Protein AF-A0A4S8LHB3-F1 (afdb_monomer_lite)

Foldseek 3Di:
DDDDDQPQDDDDDDDDDDDDDDDDDDPDPDQDPPDLQHWDFDDDPNDTDTHHPVPPPPPPPPDDDDDDCPDDPQADPPSPRPQDLLNVLVSVQVVCCVVPVVDDDDSVVSSVVSVVVVVVVVVCVVDVVQQADQWDWAPDDPPDFIWIWGQGHHQSQFIAIWTFDQDPNDTDTDDDPDGPDGHPHHQRYWDWPPDDDDDTDTDGDDDDPPPPDD

pLDDT: mean 71.44, std 19.41, range [32.72, 96.62]

Structure (mmCIF, N/CA/C/O backbone):
data_AF-A0A4S8LHB3-F1
#
_entry.id   AF-A0A4S8LHB3-F1
#
loop_
_atom_site.group_PDB
_atom_site.id
_atom_site.type_symbol
_atom_site.label_atom_id
_atom_site.label_alt_id
_atom_site.label_comp_id
_atom_site.label_asym_id
_atom_site.label_entity_id
_atom_site.label_seq_id
_atom_site.pdbx_PDB_ins_code
_atom_site.Cartn_x
_atom_site.Cartn_y
_atom_site.Cartn_z
_atom_site.occupancy
_atom_site.B_iso_or_equiv
_atom_site.auth_seq_id
_atom_site.auth_comp_id
_atom_site.auth_asym_id
_atom_site.auth_atom_id
_atom_site.pdbx_PDB_model_num
ATOM 1 N N . MET A 1 1 ? -6.733 -13.806 20.289 1.00 32.72 1 MET A N 1
ATOM 2 C CA . MET A 1 1 ? -7.236 -12.456 20.608 1.00 32.72 1 MET A CA 1
ATOM 3 C C . MET A 1 1 ? -8.613 -12.318 20.005 1.00 32.72 1 MET A C 1
ATOM 5 O O . MET A 1 1 ? -8.826 -12.760 18.882 1.00 32.72 1 MET A O 1
ATOM 9 N N . GLU A 1 2 ? -9.531 -11.846 20.832 1.00 34.94 2 GLU A N 1
ATOM 10 C CA . GLU A 1 2 ? -10.976 -12.007 20.723 1.00 34.94 2 GLU A CA 1
ATOM 11 C C . GLU A 1 2 ? -11.553 -11.336 19.473 1.00 34.94 2 GLU A C 1
ATOM 13 O O . GLU A 1 2 ? -11.229 -10.204 19.113 1.00 34.94 2 GLU A O 1
ATOM 18 N N . PHE A 1 3 ? -12.377 -12.110 18.773 1.00 40.81 3 PHE A N 1
ATOM 19 C CA . PHE A 1 3 ? -13.028 -11.759 17.521 1.00 40.81 3 PHE A CA 1
ATOM 20 C C . PHE A 1 3 ? -14.134 -10.734 17.814 1.00 40.81 3 PHE A C 1
ATOM 22 O O . PHE A 1 3 ? -15.221 -11.095 18.257 1.00 40.81 3 PHE A O 1
ATOM 29 N N . TRP A 1 4 ? -13.876 -9.452 17.558 1.00 49.44 4 TRP A N 1
ATOM 30 C CA . TRP A 1 4 ? -14.951 -8.463 17.462 1.00 49.44 4 TRP A CA 1
ATOM 31 C C . TRP A 1 4 ? -15.928 -8.882 16.346 1.00 49.44 4 TRP A C 1
ATOM 33 O O . TRP A 1 4 ? -15.468 -9.257 15.258 1.00 49.44 4 TRP A O 1
ATOM 43 N N . PRO A 1 5 ? -17.255 -8.835 16.559 1.00 41.09 5 PRO A N 1
ATOM 44 C CA . PRO A 1 5 ? -18.219 -9.240 15.544 1.00 41.09 5 PRO A CA 1
ATOM 45 C C . PRO A 1 5 ? -18.188 -8.260 14.365 1.00 41.09 5 PRO A C 1
ATOM 47 O O . PRO A 1 5 ? -18.776 -7.182 14.398 1.00 41.09 5 PRO A O 1
ATOM 50 N N . LYS A 1 6 ? -17.495 -8.640 13.287 1.00 41.97 6 LYS A N 1
ATOM 51 C CA . LYS A 1 6 ? -17.529 -7.911 12.016 1.00 41.97 6 LYS A CA 1
ATOM 52 C C . LYS A 1 6 ? -18.848 -8.218 11.318 1.00 41.97 6 LYS A C 1
ATOM 54 O O . LYS A 1 6 ? -19.011 -9.274 10.709 1.00 41.97 6 LYS A O 1
ATOM 59 N N . THR A 1 7 ? -19.797 -7.293 11.388 1.00 42.97 7 THR A N 1
ATOM 60 C CA . THR A 1 7 ? -21.031 -7.365 10.603 1.00 42.97 7 THR A CA 1
ATOM 61 C C . THR A 1 7 ? -20.734 -7.005 9.146 1.00 42.97 7 THR A C 1
ATOM 63 O O . THR A 1 7 ? -20.827 -5.859 8.718 1.00 42.97 7 THR A O 1
ATOM 66 N N . VAL A 1 8 ? -20.374 -8.014 8.350 1.00 41.66 8 VAL A N 1
ATOM 67 C CA . VAL A 1 8 ? -20.306 -7.895 6.888 1.00 41.66 8 VAL A CA 1
ATOM 68 C C . VAL A 1 8 ? -21.736 -7.929 6.352 1.00 41.66 8 VAL A C 1
ATOM 70 O O . VAL A 1 8 ? -22.331 -8.995 6.214 1.00 41.66 8 VAL A O 1
ATOM 73 N N . ARG A 1 9 ? -22.314 -6.764 6.054 1.00 44.19 9 ARG A N 1
ATOM 74 C CA . ARG A 1 9 ? -23.538 -6.680 5.246 1.00 44.19 9 ARG A CA 1
ATOM 75 C C . ARG A 1 9 ? -23.185 -6.171 3.855 1.00 44.19 9 ARG A C 1
ATOM 77 O O . ARG A 1 9 ? -22.522 -5.147 3.717 1.00 44.19 9 ARG A O 1
ATOM 84 N N . ARG A 1 10 ? -23.609 -6.924 2.834 1.00 38.69 10 ARG A N 1
ATOM 85 C CA . ARG A 1 10 ? -23.553 -6.506 1.429 1.00 38.69 10 ARG A CA 1
ATOM 86 C C . ARG A 1 10 ? -24.460 -5.289 1.265 1.00 38.69 10 ARG A C 1
ATOM 88 O O . ARG A 1 10 ? -25.624 -5.351 1.648 1.00 38.69 10 ARG A O 1
ATOM 95 N N . ALA A 1 11 ? -23.908 -4.199 0.747 1.00 41.03 11 ALA A N 1
ATOM 96 C CA . ALA A 1 11 ? -24.686 -3.035 0.363 1.00 41.03 11 ALA A CA 1
ATOM 97 C C . ALA A 1 11 ? -25.210 -3.242 -1.061 1.00 41.03 11 ALA A C 1
ATOM 99 O O . ALA A 1 11 ? -24.416 -3.455 -1.977 1.00 41.03 11 ALA A O 1
ATOM 100 N N . ASP A 1 12 ? -26.529 -3.171 -1.226 1.00 39.00 12 ASP A N 1
ATOM 101 C CA . ASP A 1 12 ? -27.142 -2.925 -2.526 1.00 39.00 12 ASP A CA 1
ATOM 102 C C . ASP A 1 12 ? -26.979 -1.440 -2.864 1.00 39.00 12 ASP A C 1
ATOM 104 O O . ASP A 1 12 ? -27.300 -0.547 -2.071 1.00 39.00 12 ASP A O 1
ATOM 108 N N . GLU A 1 13 ? -26.431 -1.180 -4.046 1.00 45.84 13 GLU A N 1
ATOM 109 C CA . GLU A 1 13 ? -26.187 0.157 -4.565 1.00 45.84 13 GLU A CA 1
ATOM 110 C C . GLU A 1 13 ? -27.515 0.843 -4.894 1.00 45.84 13 GLU A C 1
ATOM 112 O O . GLU A 1 13 ? -28.224 0.450 -5.819 1.00 45.84 13 GLU A O 1
ATOM 117 N N . THR A 1 14 ? -27.834 1.929 -4.188 1.00 39.31 14 THR A N 1
ATOM 118 C CA . THR A 1 14 ? -28.785 2.920 -4.698 1.00 39.31 14 THR A CA 1
ATOM 119 C C . THR A 1 14 ? -28.222 4.331 -4.589 1.00 39.31 14 THR A C 1
ATOM 121 O O . THR A 1 14 ? -27.514 4.717 -3.664 1.00 39.31 14 THR A O 1
ATOM 124 N N . SER A 1 15 ? -28.486 5.059 -5.664 1.00 52.25 15 SER A N 1
ATOM 125 C CA . SER A 1 15 ? -27.762 6.204 -6.190 1.00 52.25 15 SER A CA 1
ATOM 126 C C . SER A 1 15 ? -28.127 7.568 -5.590 1.00 52.25 15 SER A C 1
ATOM 128 O O . SER A 1 15 ? -29.234 7.772 -5.104 1.00 52.25 15 SER A O 1
ATOM 130 N N . ASN A 1 16 ? -27.250 8.531 -5.901 1.00 45.34 16 ASN A N 1
ATOM 131 C CA . ASN A 1 16 ? -27.499 9.958 -6.147 1.00 45.34 16 ASN A CA 1
ATOM 132 C C . ASN A 1 16 ? -27.629 10.915 -4.952 1.00 45.34 16 ASN A C 1
ATOM 134 O O . ASN A 1 16 ? -28.696 11.082 -4.372 1.00 45.34 16 ASN A O 1
ATOM 138 N N . ARG A 1 17 ? -26.606 11.773 -4.801 1.00 39.31 17 ARG A N 1
ATOM 139 C CA . ARG A 1 17 ? -26.821 13.228 -4.693 1.00 39.31 17 ARG A CA 1
ATOM 140 C C . ARG A 1 17 ? -25.570 14.026 -5.077 1.00 39.31 17 ARG A C 1
ATOM 142 O O . ARG A 1 17 ? -24.553 13.995 -4.398 1.00 39.31 17 ARG A O 1
ATOM 149 N N . LYS A 1 18 ? -25.689 14.778 -6.177 1.00 49.81 18 LYS A N 1
ATOM 150 C CA . LYS A 1 18 ? -24.783 15.867 -6.568 1.00 49.81 18 LYS A CA 1
ATOM 151 C C . LYS A 1 18 ? -24.879 17.001 -5.544 1.00 49.81 18 LYS A C 1
ATOM 153 O O . LYS A 1 18 ? -25.964 17.552 -5.361 1.00 49.81 18 LYS A O 1
ATOM 158 N N . LYS A 1 19 ? -23.746 17.443 -5.003 1.00 42.75 19 LYS A N 1
ATOM 159 C CA . LYS A 1 19 ? -23.552 18.840 -4.597 1.00 42.75 19 LYS A CA 1
ATOM 160 C C . LYS A 1 19 ? -22.237 19.346 -5.173 1.00 42.75 19 LYS A C 1
ATOM 162 O O . LYS A 1 19 ? -21.230 18.649 -5.175 1.00 42.75 19 LYS A O 1
ATOM 167 N N . LYS A 1 20 ? -22.331 20.528 -5.768 1.00 49.16 20 LYS A N 1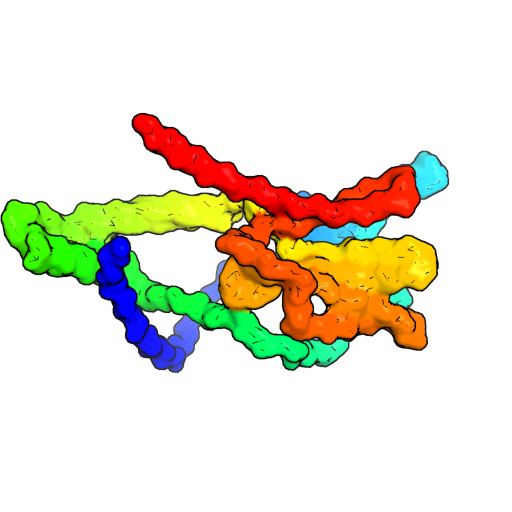
ATOM 168 C CA . LYS A 1 20 ? -21.299 21.228 -6.521 1.00 49.16 20 LYS A CA 1
ATOM 169 C C . LYS A 1 20 ? -20.902 22.424 -5.671 1.00 49.16 20 LYS A C 1
ATOM 171 O O . LYS A 1 20 ? -21.585 23.439 -5.747 1.00 49.16 20 LYS A O 1
ATOM 176 N N . ASP A 1 21 ? -19.828 22.295 -4.907 1.00 44.03 21 ASP A N 1
ATOM 177 C CA . ASP A 1 21 ? -19.207 23.441 -4.250 1.00 44.03 21 ASP A CA 1
ATOM 178 C C . ASP A 1 21 ? -18.028 23.910 -5.104 1.00 44.03 21 ASP A C 1
ATOM 180 O O . ASP A 1 21 ? -17.107 23.161 -5.423 1.00 44.03 21 ASP A O 1
ATOM 184 N N . LYS A 1 22 ? -18.132 25.156 -5.577 1.00 49.72 22 LYS A N 1
ATOM 185 C CA . LYS A 1 22 ? -17.053 25.879 -6.250 1.00 49.72 22 LYS A CA 1
ATOM 186 C C . LYS A 1 22 ? -16.289 26.648 -5.182 1.00 49.72 22 LYS A C 1
ATOM 188 O O . LYS A 1 22 ? -16.699 27.744 -4.807 1.00 49.72 22 LYS A O 1
ATOM 193 N N . GLU A 1 23 ? -15.172 26.094 -4.743 1.00 43.19 23 GLU A N 1
ATOM 194 C CA . GLU A 1 23 ? -14.204 26.810 -3.924 1.00 43.19 23 GLU A CA 1
ATOM 195 C C . GLU A 1 23 ? -13.280 27.619 -4.850 1.00 43.19 23 GLU A C 1
ATOM 197 O O . GLU A 1 23 ? -12.633 27.078 -5.748 1.00 43.19 23 GLU A O 1
ATOM 202 N N . LYS A 1 24 ? -13.294 28.950 -4.710 1.00 51.09 24 LYS A N 1
ATOM 203 C CA . LYS A 1 24 ? -12.376 29.854 -5.416 1.00 51.09 24 LYS A CA 1
ATOM 204 C C . LYS A 1 24 ? -11.077 29.928 -4.614 1.00 51.09 24 LYS A C 1
ATOM 206 O O . LYS A 1 24 ? -10.988 30.724 -3.685 1.00 51.09 24 LYS A O 1
ATOM 211 N N . SER A 1 25 ? -10.081 29.126 -4.976 1.00 46.94 25 SER A N 1
ATOM 212 C CA . SER A 1 25 ? -8.730 29.258 -4.426 1.00 46.94 25 SER A CA 1
ATOM 213 C C . SER A 1 25 ? -8.007 30.451 -5.062 1.00 46.94 25 SER A C 1
ATOM 215 O O . SER A 1 25 ? -7.991 30.615 -6.283 1.00 46.94 25 SER A O 1
ATOM 217 N N . SER A 1 26 ? -7.433 31.295 -4.210 1.00 44.12 26 SER A N 1
ATOM 218 C CA . SER A 1 26 ? -6.599 32.458 -4.525 1.00 44.12 26 SER A CA 1
ATOM 219 C C . SER A 1 26 ? -5.486 32.151 -5.536 1.00 44.12 26 SER A C 1
ATOM 221 O O . SER A 1 26 ? -4.842 31.109 -5.458 1.00 44.12 26 SER A O 1
ATOM 223 N N . GLY A 1 27 ? -5.245 33.086 -6.462 1.00 46.25 27 GLY A N 1
ATOM 224 C CA . GLY A 1 27 ? -4.369 32.953 -7.632 1.00 46.25 27 GLY A CA 1
ATOM 225 C C . GLY A 1 27 ? -2.861 32.992 -7.368 1.00 46.25 27 GLY A C 1
ATOM 226 O O . GLY A 1 27 ? -2.161 33.766 -8.011 1.00 46.25 27 GLY A O 1
ATOM 227 N N . TYR A 1 28 ? -2.361 32.144 -6.471 1.00 44.56 28 TYR A N 1
ATOM 228 C CA . TYR A 1 28 ? -0.946 31.777 -6.437 1.00 44.56 28 TYR A CA 1
ATOM 229 C C . TYR A 1 28 ? -0.823 30.264 -6.642 1.00 44.56 28 TYR A C 1
ATOM 231 O O . TYR A 1 28 ? -1.506 29.513 -5.942 1.00 44.56 28 TYR A O 1
ATOM 239 N N . PRO A 1 29 ? -0.001 29.793 -7.597 1.00 47.28 29 PRO A N 1
ATOM 240 C CA . PRO A 1 29 ? 0.199 28.367 -7.796 1.00 47.28 29 PRO A CA 1
ATOM 241 C C . PRO A 1 29 ? 0.893 27.791 -6.559 1.00 47.28 29 PRO A C 1
ATOM 243 O O . PRO A 1 29 ? 2.070 28.049 -6.309 1.00 47.28 29 PRO A O 1
ATOM 246 N N . LEU A 1 30 ? 0.140 27.034 -5.762 1.00 45.69 30 LEU A N 1
ATOM 247 C CA . LEU A 1 30 ? 0.685 26.251 -4.666 1.00 45.69 30 LEU A CA 1
ATOM 248 C C . LEU A 1 30 ? 1.473 25.090 -5.286 1.00 45.69 30 LEU A C 1
ATOM 250 O O . LEU A 1 30 ? 0.891 24.167 -5.857 1.00 45.69 30 LEU A O 1
ATOM 254 N N . LEU A 1 31 ? 2.801 25.165 -5.231 1.00 44.22 31 LEU A N 1
ATOM 255 C CA . LEU A 1 31 ? 3.675 24.077 -5.657 1.00 44.22 31 LEU A CA 1
ATOM 256 C C . LEU A 1 31 ? 3.627 22.975 -4.590 1.00 44.22 31 LEU A C 1
ATOM 258 O O . LEU A 1 31 ? 4.354 23.020 -3.601 1.00 44.22 31 LEU A O 1
ATOM 262 N N . GLU A 1 32 ? 2.742 21.997 -4.773 1.00 48.25 32 GLU A N 1
ATOM 263 C CA . GLU A 1 32 ? 2.761 20.759 -3.992 1.00 48.25 32 GLU A CA 1
ATOM 264 C C . GLU A 1 32 ? 3.911 19.868 -4.490 1.00 48.25 32 GLU A C 1
ATOM 266 O O . GLU A 1 32 ? 3.872 19.337 -5.606 1.00 48.25 32 GLU A O 1
ATOM 271 N N . SER A 1 33 ? 4.948 19.705 -3.663 1.00 41.59 33 SER A N 1
ATOM 272 C CA . SER A 1 33 ? 6.035 18.755 -3.918 1.00 41.59 33 SER A CA 1
ATOM 273 C C . SER A 1 33 ? 5.467 17.348 -4.120 1.00 41.59 33 SER A C 1
ATOM 275 O O . SER A 1 33 ? 4.812 16.809 -3.232 1.00 41.59 33 SER A O 1
ATOM 277 N N . GLY A 1 34 ? 5.719 16.751 -5.288 1.00 47.84 34 GLY A N 1
ATOM 278 C CA . GLY A 1 34 ? 5.277 15.391 -5.623 1.00 47.84 34 GLY A CA 1
ATOM 279 C C . GLY A 1 34 ? 4.137 15.294 -6.642 1.00 47.84 34 GLY A C 1
ATOM 280 O O . GLY A 1 34 ? 3.787 14.187 -7.045 1.00 47.84 34 GLY A O 1
ATOM 281 N N . ARG A 1 35 ? 3.578 16.413 -7.124 1.00 53.41 35 ARG A N 1
ATOM 282 C CA . ARG A 1 35 ? 2.679 16.388 -8.290 1.00 53.41 35 ARG A CA 1
ATOM 283 C C . ARG A 1 35 ? 3.454 16.206 -9.596 1.00 53.41 35 ARG A C 1
ATOM 285 O O . ARG A 1 35 ? 4.533 16.761 -9.764 1.00 53.41 35 ARG A O 1
ATOM 292 N N . LEU A 1 36 ? 2.852 15.514 -10.567 1.00 52.12 36 LEU A N 1
ATOM 293 C CA . LEU A 1 36 ? 3.358 15.392 -11.951 1.00 52.12 36 LEU A CA 1
ATOM 294 C C . LEU A 1 36 ? 3.528 16.752 -12.662 1.00 52.12 36 LEU A C 1
ATOM 296 O O . LEU A 1 36 ? 4.224 16.847 -13.667 1.00 52.12 36 LEU A O 1
ATOM 300 N N . GLU A 1 37 ? 2.902 17.800 -12.127 1.00 54.31 37 GLU A N 1
ATOM 301 C CA . GLU A 1 37 ? 3.006 19.190 -12.580 1.00 54.31 37 GLU A CA 1
ATOM 302 C C . GLU A 1 37 ? 4.166 19.958 -11.921 1.00 54.31 37 GLU A C 1
ATOM 304 O O . GLU A 1 37 ? 4.374 21.131 -12.230 1.00 54.31 37 GLU A O 1
ATOM 309 N N . ALA A 1 38 ? 4.919 19.330 -11.008 1.00 58.62 38 ALA A N 1
ATOM 310 C CA . ALA A 1 38 ? 6.018 19.978 -10.310 1.00 58.62 38 ALA A CA 1
ATOM 311 C C . ALA A 1 38 ? 7.080 20.464 -11.304 1.00 58.62 38 ALA A C 1
ATOM 313 O O . ALA A 1 38 ? 7.519 19.747 -12.207 1.00 58.62 38 ALA A O 1
ATOM 314 N N . VAL A 1 39 ? 7.472 21.722 -11.134 1.00 65.31 39 VAL A N 1
ATOM 315 C CA . VAL A 1 39 ? 8.480 22.377 -11.958 1.00 65.31 39 VAL A CA 1
ATOM 316 C C . VAL A 1 39 ? 9.807 22.288 -11.217 1.00 65.31 39 VAL A C 1
ATOM 318 O O . VAL A 1 39 ? 9.913 22.723 -10.073 1.00 65.31 39 VAL A O 1
ATOM 321 N N . ASN A 1 40 ? 10.818 21.722 -11.862 1.00 70.56 40 ASN A N 1
ATOM 322 C CA . ASN A 1 40 ? 12.159 21.596 -11.312 1.00 70.56 40 ASN A CA 1
ATOM 323 C C . ASN A 1 40 ? 13.018 22.767 -11.794 1.00 70.56 40 ASN A C 1
ATOM 325 O O . ASN A 1 40 ? 13.073 23.050 -12.993 1.00 70.56 40 ASN A O 1
ATOM 329 N N . LEU A 1 41 ? 13.705 23.445 -10.875 1.00 74.88 41 LEU A N 1
ATOM 330 C CA . LEU A 1 41 ? 14.711 24.444 -11.226 1.00 74.88 41 LEU A CA 1
ATOM 331 C C . LEU A 1 41 ? 16.012 23.722 -11.586 1.00 74.88 41 LEU A C 1
ATOM 333 O O . LEU A 1 41 ? 16.611 23.069 -10.735 1.00 74.88 41 LEU A O 1
ATOM 337 N N . VAL A 1 42 ? 16.435 23.820 -12.843 1.00 79.94 42 VAL A N 1
ATOM 338 C CA . VAL A 1 42 ? 17.632 23.146 -13.362 1.00 79.94 42 VAL A CA 1
ATOM 339 C C . VAL A 1 42 ? 18.592 24.195 -13.910 1.00 79.94 42 VAL A C 1
ATOM 341 O O . VAL A 1 42 ? 18.185 25.125 -14.604 1.00 79.94 42 VAL A O 1
ATOM 344 N N . GLU A 1 43 ? 19.879 24.067 -13.597 1.00 82.50 43 GLU A N 1
ATOM 345 C CA . GLU A 1 43 ? 20.915 24.936 -14.154 1.00 82.50 43 GLU A CA 1
ATOM 346 C C . GLU A 1 43 ? 21.329 24.443 -15.546 1.00 82.50 43 GLU A C 1
ATOM 348 O O . GLU A 1 43 ? 21.749 23.300 -15.714 1.00 82.50 43 GLU A O 1
ATOM 353 N N . THR A 1 44 ? 21.200 25.299 -16.560 1.00 80.44 44 THR A N 1
ATOM 354 C CA . THR A 1 44 ? 21.621 25.020 -17.939 1.00 80.44 44 THR A CA 1
ATOM 355 C C . THR A 1 44 ? 22.455 26.189 -18.454 1.00 80.44 44 THR A C 1
ATOM 357 O O . THR A 1 44 ? 21.993 27.329 -18.475 1.00 80.44 44 THR A O 1
ATOM 360 N N . ASN A 1 45 ? 23.695 25.923 -18.879 1.00 83.50 45 ASN A N 1
ATOM 361 C CA . ASN A 1 45 ? 24.630 26.934 -19.400 1.00 83.50 45 ASN A CA 1
ATOM 362 C C . ASN A 1 45 ? 24.848 28.134 -18.451 1.00 83.50 45 ASN A C 1
ATOM 364 O O . ASN A 1 45 ? 24.871 29.285 -18.889 1.00 83.50 45 ASN A O 1
ATOM 368 N N . GLY A 1 46 ? 24.968 27.873 -17.144 1.00 87.06 46 GLY A N 1
ATOM 369 C CA . GLY A 1 46 ? 25.189 28.911 -16.128 1.00 87.06 46 GLY A CA 1
ATOM 370 C C . GLY A 1 46 ? 23.972 29.804 -15.860 1.00 87.06 46 GLY A C 1
ATOM 371 O O . GLY A 1 46 ? 24.112 30.893 -15.305 1.00 87.06 46 GLY A O 1
ATOM 372 N N . ARG A 1 47 ? 22.772 29.389 -16.287 1.00 77.31 47 ARG A N 1
ATOM 373 C CA . ARG A 1 47 ? 21.506 30.050 -15.955 1.00 77.31 47 ARG A CA 1
ATOM 374 C C . ARG A 1 47 ? 20.527 29.039 -15.380 1.00 77.31 47 ARG A C 1
ATOM 376 O O . ARG A 1 47 ? 20.374 27.941 -15.908 1.00 77.31 47 ARG A O 1
ATOM 383 N N . PHE A 1 48 ? 19.828 29.431 -14.323 1.00 82.56 48 PHE A N 1
ATOM 384 C CA . PHE A 1 48 ? 18.750 28.627 -13.762 1.00 82.56 48 PHE A CA 1
ATOM 385 C C . PHE A 1 48 ? 17.487 28.773 -14.608 1.00 82.56 48 PHE A C 1
ATOM 387 O O . PHE A 1 48 ? 17.020 29.885 -14.859 1.00 82.56 48 PHE A O 1
ATOM 394 N N . GLN A 1 49 ? 16.930 27.645 -15.038 1.00 79.62 49 GLN A N 1
ATOM 395 C CA . GLN A 1 49 ? 15.696 27.577 -15.803 1.00 79.62 49 GLN A CA 1
ATOM 396 C C . GLN A 1 49 ? 14.695 26.657 -15.104 1.00 79.62 49 GLN A C 1
ATOM 398 O O . GLN A 1 49 ? 15.024 25.556 -14.663 1.00 79.62 49 GLN A O 1
ATOM 403 N N . TRP A 1 50 ? 13.447 27.109 -15.022 1.00 74.38 50 TRP A N 1
ATOM 404 C CA . TRP A 1 50 ? 12.331 26.281 -14.587 1.00 74.38 50 TRP A CA 1
ATOM 405 C C . TRP A 1 50 ? 11.963 25.300 -15.702 1.00 74.38 50 TRP A C 1
ATOM 407 O O . TRP A 1 50 ? 11.573 25.706 -16.797 1.00 74.38 50 TRP A O 1
ATOM 417 N N . THR A 1 51 ? 12.095 24.008 -15.427 1.00 68.56 51 THR A N 1
ATOM 418 C CA . THR A 1 51 ? 11.755 22.923 -16.349 1.00 68.56 51 THR A CA 1
ATOM 419 C C . THR A 1 51 ? 10.574 22.146 -15.789 1.00 68.56 51 THR A C 1
ATOM 421 O O . THR A 1 51 ? 10.584 21.715 -14.639 1.00 68.56 51 THR A O 1
ATOM 424 N N . SER A 1 52 ? 9.520 21.994 -16.586 1.00 68.38 52 SER A N 1
ATOM 425 C CA . SER A 1 52 ? 8.399 21.119 -16.249 1.00 68.38 52 SER A CA 1
ATOM 426 C C . SER A 1 52 ? 8.452 19.901 -17.166 1.00 68.38 52 SER A C 1
ATOM 428 O O . SER A 1 52 ? 8.639 20.086 -18.374 1.00 68.38 52 SER A O 1
ATOM 430 N N . PRO A 1 53 ? 8.230 18.679 -16.654 1.00 59.97 53 PRO A N 1
ATOM 431 C CA . PRO A 1 53 ? 8.093 17.500 -17.505 1.00 59.97 53 PRO A CA 1
ATOM 432 C C . PRO A 1 53 ? 6.946 17.630 -18.525 1.00 59.97 53 PRO A C 1
ATOM 434 O O . PRO A 1 53 ? 6.955 16.938 -19.535 1.00 59.97 53 PRO A O 1
ATOM 437 N N . LEU A 1 54 ? 6.002 18.558 -18.318 1.00 61.22 54 LEU A N 1
ATOM 438 C CA . LEU A 1 54 ? 4.912 18.860 -19.253 1.00 61.22 54 LEU A CA 1
ATOM 439 C C . LEU A 1 54 ? 5.291 19.866 -20.357 1.00 61.22 54 LEU A C 1
ATOM 441 O O . LEU A 1 54 ? 4.599 19.934 -21.369 1.00 61.22 54 LEU A O 1
ATOM 445 N N . LEU A 1 55 ? 6.364 20.650 -20.172 1.00 56.81 55 LEU A N 1
ATOM 446 C CA . LEU A 1 55 ? 6.878 21.602 -21.173 1.00 56.81 55 LEU A CA 1
ATOM 447 C C . LEU A 1 55 ? 7.980 21.009 -22.060 1.00 56.81 55 LEU A C 1
ATOM 449 O O . LEU A 1 55 ? 8.387 21.652 -23.031 1.00 56.81 55 LEU A O 1
ATOM 453 N N . ALA A 1 56 ? 8.478 19.811 -21.740 1.00 54.12 56 ALA A N 1
ATOM 454 C CA . ALA A 1 56 ? 9.386 19.101 -22.624 1.00 54.12 56 ALA A CA 1
ATOM 455 C C . ALA A 1 56 ? 8.689 18.891 -23.978 1.00 54.12 56 ALA A C 1
ATOM 457 O O . ALA A 1 56 ? 7.545 18.445 -24.031 1.00 54.12 56 ALA A O 1
ATOM 458 N N . SER A 1 57 ? 9.372 19.310 -25.049 1.00 49.78 57 SER A N 1
ATOM 459 C CA . SER A 1 57 ? 8.966 19.242 -26.458 1.00 49.78 57 SER A CA 1
ATOM 460 C C . SER A 1 57 ? 7.894 18.184 -26.743 1.00 49.78 57 SER A C 1
ATOM 462 O O . SER A 1 57 ? 8.092 17.011 -26.442 1.00 49.78 57 SER A O 1
ATOM 464 N N . SER A 1 58 ? 6.806 18.613 -27.393 1.00 50.16 58 SER A N 1
ATOM 465 C CA . SER A 1 58 ? 5.609 17.866 -27.846 1.00 50.16 58 SER A CA 1
ATOM 466 C C . SER A 1 58 ? 5.790 16.470 -28.484 1.00 50.16 58 SER A C 1
ATOM 468 O O . SER A 1 58 ? 4.806 15.869 -28.905 1.00 50.16 58 SER A O 1
ATOM 470 N N . LYS A 1 59 ? 7.014 15.951 -28.601 1.00 52.25 59 LYS A N 1
ATOM 471 C CA . LYS A 1 59 ? 7.336 14.649 -29.187 1.00 52.25 59 LYS A CA 1
ATOM 472 C C . LYS A 1 59 ? 7.345 13.493 -28.179 1.00 52.25 59 LYS A C 1
ATOM 474 O O . LYS A 1 59 ? 7.017 12.388 -28.591 1.00 52.25 59 LYS A O 1
ATOM 479 N N . ASP A 1 60 ? 7.591 13.747 -26.891 1.00 47.94 60 ASP A N 1
ATOM 480 C CA . ASP A 1 60 ? 7.677 12.694 -25.859 1.00 47.94 60 ASP A CA 1
ATOM 481 C C . ASP A 1 60 ? 6.529 12.776 -24.842 1.00 47.94 60 ASP A C 1
ATOM 483 O O . ASP A 1 60 ? 6.703 12.630 -23.632 1.00 47.94 60 ASP A O 1
ATOM 487 N N . GLN A 1 61 ? 5.312 13.030 -25.328 1.00 44.47 61 GLN A N 1
ATOM 488 C CA . GLN A 1 61 ? 4.131 12.942 -24.478 1.00 44.47 61 GLN A CA 1
ATOM 489 C C . GLN A 1 61 ? 3.849 11.465 -24.185 1.00 44.47 61 GLN A C 1
ATOM 491 O O . GLN A 1 61 ? 3.530 10.693 -25.092 1.00 44.47 61 GLN A O 1
ATOM 496 N N . LEU A 1 62 ? 3.953 11.067 -22.914 1.00 45.66 62 LEU A N 1
ATOM 497 C CA . LEU A 1 62 ? 3.494 9.759 -22.450 1.00 45.66 62 LEU A CA 1
ATOM 498 C C . LEU A 1 62 ? 1.980 9.667 -22.680 1.00 45.66 62 LEU A C 1
ATOM 500 O O . LEU A 1 62 ? 1.180 10.126 -21.867 1.00 45.66 62 LEU A O 1
ATOM 504 N N . GLN A 1 63 ? 1.577 9.101 -23.814 1.00 46.25 63 GLN A N 1
ATOM 505 C CA . GLN A 1 63 ? 0.181 8.784 -24.063 1.00 46.25 63 GLN A CA 1
ATOM 506 C C . GLN A 1 63 ? -0.154 7.496 -23.321 1.00 46.25 63 GLN A C 1
ATOM 508 O O . GLN A 1 63 ? 0.358 6.424 -23.644 1.00 46.25 63 GLN A O 1
ATOM 513 N N . ALA A 1 64 ? -1.022 7.605 -22.318 1.00 46.94 64 ALA A N 1
ATOM 514 C CA . ALA A 1 64 ? -1.678 6.438 -21.760 1.00 46.94 64 ALA A CA 1
ATOM 515 C C . ALA A 1 64 ? -2.558 5.831 -22.862 1.00 46.94 64 ALA A C 1
ATOM 517 O O . ALA A 1 64 ? -3.594 6.388 -23.227 1.00 46.94 64 ALA A O 1
ATOM 518 N N . GLU A 1 65 ? -2.114 4.711 -23.429 1.00 62.84 65 GLU A N 1
ATOM 519 C CA . GLU A 1 65 ? -2.937 3.905 -24.324 1.00 62.84 65 GLU A CA 1
ATOM 520 C C . GLU A 1 65 ? -4.132 3.325 -23.542 1.00 62.84 65 GLU A C 1
ATOM 522 O O . GLU A 1 65 ? -4.292 3.548 -22.336 1.00 62.84 65 GLU A O 1
ATOM 527 N N . LYS A 1 66 ? -5.013 2.585 -24.221 1.00 72.56 66 LYS A N 1
ATOM 528 C CA . LYS A 1 66 ? -6.165 1.937 -23.589 1.00 72.56 66 LYS A CA 1
ATOM 529 C C . LYS A 1 66 ? -5.702 1.185 -22.336 1.00 72.56 66 LYS A C 1
ATOM 531 O O . LYS A 1 66 ? -4.876 0.284 -22.429 1.00 72.56 66 LYS A O 1
ATOM 536 N N . SER A 1 67 ? -6.231 1.567 -21.172 1.00 67.44 67 SER A N 1
ATOM 537 C CA . SER A 1 67 ? -5.908 0.903 -19.910 1.00 67.44 67 SER A CA 1
ATOM 538 C C . SER A 1 67 ? -6.285 -0.573 -20.013 1.00 67.44 67 SER A C 1
ATOM 540 O O . SER A 1 67 ? -7.455 -0.918 -20.200 1.00 67.44 67 SER A O 1
ATOM 542 N N . ILE A 1 68 ? -5.281 -1.442 -19.946 1.00 72.06 68 ILE A N 1
ATOM 543 C CA . ILE A 1 68 ? -5.465 -2.888 -19.918 1.00 72.06 68 ILE A CA 1
ATOM 544 C C . ILE A 1 68 ? -5.243 -3.325 -18.477 1.00 72.06 68 ILE A C 1
ATOM 546 O O . ILE A 1 68 ? -4.198 -3.069 -17.880 1.00 72.06 68 ILE A O 1
ATOM 550 N N . LYS A 1 69 ? -6.241 -3.996 -17.905 1.00 74.81 69 LYS A N 1
ATOM 551 C CA . LYS A 1 69 ? -6.127 -4.606 -16.584 1.00 74.81 69 LYS A CA 1
ATOM 552 C C . LYS A 1 69 ? -5.237 -5.844 -16.696 1.00 74.81 69 LYS A C 1
ATOM 554 O O . LYS A 1 69 ? -5.703 -6.910 -17.076 1.00 74.81 69 LYS A O 1
ATOM 559 N N . VAL A 1 70 ? -3.951 -5.672 -16.406 1.00 72.38 70 VAL A N 1
ATOM 560 C CA . VAL A 1 70 ? -2.948 -6.747 -16.489 1.00 72.38 70 VAL A CA 1
ATOM 561 C C . VAL A 1 70 ? -3.041 -7.696 -15.295 1.00 72.38 70 VAL A C 1
ATOM 563 O O . VAL A 1 70 ? -2.886 -8.903 -15.449 1.00 72.38 70 VAL A O 1
ATOM 566 N N . PHE A 1 71 ? -3.334 -7.159 -14.111 1.00 65.00 71 PHE A N 1
ATOM 567 C CA . PHE A 1 71 ? -3.459 -7.940 -12.888 1.00 65.00 71 PHE A CA 1
ATOM 568 C C . PHE A 1 71 ? -4.903 -7.914 -12.371 1.00 65.00 71 PHE A C 1
ATOM 570 O O . PHE A 1 71 ? -5.580 -6.879 -12.466 1.00 65.00 71 PHE A O 1
ATOM 577 N N . PRO A 1 72 ? -5.410 -9.026 -11.803 1.00 67.25 72 PRO A N 1
ATOM 578 C CA . PRO A 1 72 ? -6.622 -8.975 -10.994 1.00 67.25 72 PRO A CA 1
ATOM 579 C C . PRO A 1 72 ? -6.423 -7.970 -9.852 1.00 67.25 72 PRO A C 1
ATOM 581 O O . PRO A 1 72 ? -5.294 -7.641 -9.495 1.00 67.25 72 PRO A O 1
ATOM 584 N N . SER A 1 73 ? -7.514 -7.433 -9.298 1.00 62.81 73 SER A N 1
ATOM 585 C CA . SER A 1 73 ? -7.379 -6.512 -8.165 1.00 62.81 73 SER A CA 1
ATOM 586 C C . SER A 1 73 ? -6.749 -7.291 -7.013 1.00 62.81 73 SER A C 1
ATOM 588 O O . SER A 1 73 ? -7.363 -8.219 -6.500 1.00 62.81 73 SER A O 1
ATOM 590 N N . THR A 1 74 ? -5.499 -6.971 -6.679 1.00 57.12 74 THR A N 1
ATOM 591 C CA . THR A 1 74 ? -4.724 -7.688 -5.659 1.00 57.12 74 THR A CA 1
ATOM 592 C C . THR A 1 74 ? -5.042 -7.208 -4.256 1.00 57.12 74 THR A C 1
ATOM 594 O O . THR A 1 74 ? -4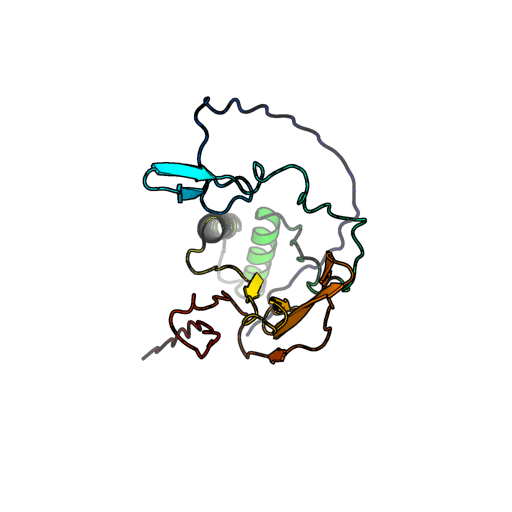.442 -7.695 -3.313 1.00 57.12 74 THR A O 1
ATOM 597 N N . ARG A 1 75 ? -5.936 -6.229 -4.100 1.00 50.81 75 ARG A N 1
ATOM 598 C CA . ARG A 1 75 ? -6.454 -5.820 -2.802 1.00 50.81 75 ARG A CA 1
ATOM 599 C C . ARG A 1 75 ? -7.897 -6.308 -2.740 1.00 50.81 75 ARG A C 1
ATOM 601 O O . ARG A 1 75 ? -8.662 -5.941 -3.639 1.00 50.81 75 ARG A O 1
ATOM 608 N N . PRO A 1 76 ? -8.301 -7.091 -1.724 1.00 55.75 76 PRO A N 1
ATOM 609 C CA . PRO A 1 76 ? -9.721 -7.284 -1.487 1.00 55.75 76 PRO A CA 1
ATOM 610 C C . PRO A 1 76 ? -10.364 -5.893 -1.400 1.00 55.75 76 PRO A C 1
ATOM 612 O O . PRO A 1 76 ? -9.727 -4.973 -0.866 1.00 55.75 76 PRO A O 1
ATOM 615 N N . PRO A 1 77 ? -11.571 -5.692 -1.963 1.00 60.16 77 PRO A N 1
ATOM 616 C CA . PRO A 1 77 ? -12.253 -4.413 -1.842 1.00 60.16 77 PRO A CA 1
ATOM 617 C C . PRO A 1 77 ? -12.231 -4.037 -0.367 1.00 60.16 77 PRO A C 1
ATOM 619 O O . PRO A 1 77 ? -12.576 -4.869 0.477 1.00 60.16 77 PRO A O 1
ATOM 622 N N . LEU A 1 78 ? -11.728 -2.834 -0.063 1.00 55.12 78 LEU A N 1
ATOM 623 C CA . LEU A 1 78 ? -11.733 -2.307 1.295 1.00 55.12 78 LEU A CA 1
ATOM 624 C C . LEU A 1 78 ? -13.152 -2.516 1.811 1.00 55.12 78 LEU A C 1
ATOM 626 O O . LEU A 1 78 ? -14.086 -1.921 1.276 1.00 55.12 78 LEU A O 1
ATOM 630 N N . GLN A 1 79 ? -13.319 -3.428 2.771 1.00 53.59 79 GLN A N 1
ATOM 631 C CA . GLN A 1 79 ? -14.599 -3.625 3.428 1.00 53.59 79 GLN A CA 1
ATOM 632 C C . GLN A 1 79 ? -14.831 -2.362 4.242 1.00 53.59 79 GLN A C 1
ATOM 634 O O . GLN A 1 79 ? -14.437 -2.268 5.401 1.00 53.59 79 GLN A O 1
ATOM 639 N N . THR A 1 80 ? -15.390 -1.343 3.599 1.00 53.69 80 THR A N 1
ATOM 640 C CA . THR A 1 80 ? -15.883 -0.166 4.284 1.00 53.69 80 THR A CA 1
ATOM 641 C C . THR A 1 80 ? -17.067 -0.653 5.088 1.00 53.69 80 THR A C 1
ATOM 643 O O . THR A 1 80 ? -18.115 -0.976 4.528 1.00 53.69 80 THR A O 1
ATOM 646 N N . SER A 1 81 ? -16.878 -0.798 6.395 1.00 58.69 81 SER A N 1
ATOM 647 C CA . SER A 1 81 ? -17.969 -1.046 7.322 1.00 58.69 81 SER A CA 1
ATOM 648 C C . SER A 1 81 ? -19.018 0.039 7.076 1.00 58.69 81 SER A C 1
ATOM 650 O O . SER A 1 81 ? -18.777 1.208 7.357 1.00 58.69 81 SER A O 1
ATOM 652 N N . TYR A 1 82 ? -20.171 -0.326 6.511 1.00 67.81 82 TYR A N 1
ATOM 653 C CA . TYR A 1 82 ? -21.277 0.613 6.269 1.00 67.81 82 TYR A CA 1
ATOM 654 C C . TYR A 1 82 ? -21.995 1.021 7.565 1.00 67.81 82 TYR A C 1
ATOM 656 O O . TYR A 1 82 ? -22.979 1.756 7.538 1.00 67.81 82 TYR A O 1
ATOM 664 N N . THR A 1 83 ? -21.525 0.525 8.707 1.00 77.88 83 THR A N 1
ATOM 665 C CA . THR A 1 83 ? -22.045 0.865 10.022 1.00 77.88 83 THR A CA 1
ATOM 666 C C . THR A 1 83 ? -21.663 2.292 10.367 1.00 77.88 83 THR A C 1
ATOM 668 O O . THR A 1 83 ? -20.483 2.642 10.409 1.00 77.88 83 THR A O 1
ATOM 671 N N . THR A 1 84 ? -22.665 3.113 10.655 1.00 84.25 84 THR A N 1
ATOM 672 C CA . THR A 1 84 ? -22.422 4.446 11.205 1.00 84.25 84 THR A CA 1
ATOM 673 C C . THR A 1 84 ? -21.779 4.325 12.588 1.00 84.25 84 THR 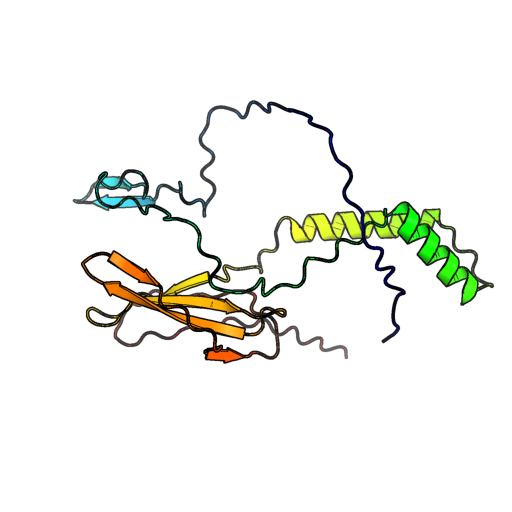A C 1
ATOM 675 O O . THR A 1 84 ? -21.973 3.326 13.284 1.00 84.25 84 THR A O 1
ATOM 678 N N . VAL A 1 85 ? -21.051 5.357 13.025 1.00 83.06 85 VAL A N 1
ATOM 679 C CA . VAL A 1 85 ? -20.460 5.403 14.378 1.00 83.06 85 VAL A CA 1
ATOM 680 C C . VAL A 1 85 ? -21.526 5.152 15.450 1.00 83.06 85 VAL A C 1
ATOM 682 O O . VAL A 1 85 ? -21.272 4.439 16.412 1.00 83.06 85 VAL A O 1
ATOM 685 N N . SER A 1 86 ? -22.751 5.651 15.241 1.00 84.88 86 SER A N 1
ATOM 686 C CA . SER A 1 86 ? -23.879 5.412 16.149 1.00 84.88 86 SER A CA 1
ATOM 687 C C . SER A 1 86 ? -24.274 3.935 16.226 1.00 84.88 86 SER A C 1
ATOM 689 O O . SER A 1 86 ? -24.408 3.395 17.320 1.00 84.88 86 SER A O 1
ATOM 691 N N . GLN A 1 87 ? -24.410 3.261 15.078 1.00 87.00 87 GLN A N 1
ATOM 692 C CA . GLN A 1 87 ? -24.737 1.832 15.035 1.00 87.00 87 GLN A CA 1
ATOM 693 C C . GLN A 1 87 ? -23.622 0.982 15.644 1.00 87.00 87 GLN A C 1
ATOM 695 O O . GLN A 1 87 ? -23.900 0.010 16.342 1.00 87.00 87 GLN A O 1
ATOM 700 N N . ASN A 1 88 ? -22.364 1.354 15.400 1.00 85.12 88 ASN A N 1
ATOM 701 C CA . ASN A 1 88 ? -21.220 0.667 15.986 1.00 85.12 88 ASN A CA 1
ATOM 702 C C . ASN A 1 88 ? -21.188 0.847 17.514 1.00 85.12 88 ASN A C 1
ATOM 704 O O . ASN A 1 88 ? -21.009 -0.125 18.243 1.00 85.12 88 ASN A O 1
ATOM 708 N N . ALA A 1 89 ? -21.448 2.061 18.009 1.00 88.81 89 ALA A N 1
ATOM 709 C CA . ALA A 1 89 ? -21.533 2.342 19.440 1.00 88.81 89 ALA A CA 1
ATOM 710 C C . ALA A 1 89 ? -22.646 1.533 20.118 1.00 88.81 89 ALA A C 1
ATOM 712 O O . ALA A 1 89 ? -22.433 0.953 21.178 1.00 88.81 89 ALA A O 1
ATOM 713 N N . GLU A 1 90 ? -23.814 1.438 19.483 1.00 87.69 90 GLU A N 1
ATOM 714 C CA . GLU A 1 90 ? -24.944 0.663 19.994 1.00 87.69 90 GLU A CA 1
ATOM 715 C C . GLU A 1 90 ? -24.650 -0.844 20.025 1.00 87.69 90 GLU A C 1
ATOM 717 O O . GLU A 1 90 ? -24.897 -1.500 21.037 1.00 87.69 90 GLU A O 1
ATOM 722 N N . GLN A 1 91 ? -24.063 -1.394 18.955 1.00 88.56 91 GLN A N 1
ATOM 723 C CA . GLN A 1 91 ? -23.636 -2.798 18.913 1.00 88.56 91 GLN A CA 1
ATOM 724 C C . GLN A 1 91 ? -22.586 -3.099 19.985 1.00 88.56 91 GLN A C 1
ATOM 726 O O . GLN A 1 91 ? -22.682 -4.114 20.673 1.00 88.56 91 GLN A O 1
ATOM 731 N N . SER A 1 92 ? -21.626 -2.193 20.161 1.00 85.94 92 SER A N 1
ATOM 732 C CA . SER A 1 92 ? -20.567 -2.300 21.165 1.00 85.94 92 SER A CA 1
ATOM 733 C C . SER A 1 92 ? -21.133 -2.242 22.586 1.00 85.94 92 SER A C 1
ATOM 735 O O . SER A 1 92 ? -20.787 -3.069 23.423 1.00 85.94 92 SER A O 1
ATOM 737 N N . ALA A 1 93 ? -22.061 -1.321 22.857 1.00 88.44 93 ALA A N 1
ATOM 738 C CA . ALA A 1 93 ? -22.721 -1.219 24.156 1.00 88.44 93 ALA A CA 1
ATOM 739 C C . ALA A 1 93 ? -23.566 -2.465 24.464 1.00 88.44 93 ALA A C 1
ATOM 741 O O . ALA A 1 93 ? -23.520 -2.982 25.577 1.00 88.44 93 ALA A O 1
ATOM 742 N N . ASN A 1 94 ? -24.296 -2.997 23.478 1.00 88.88 94 ASN A N 1
ATOM 743 C CA . ASN A 1 94 ? -25.062 -4.236 23.645 1.00 88.88 94 ASN A CA 1
ATOM 744 C C . ASN A 1 94 ? -24.159 -5.451 23.884 1.00 88.88 94 ASN A C 1
ATOM 746 O O . ASN A 1 94 ? -24.489 -6.304 24.708 1.00 88.88 94 ASN A O 1
ATOM 750 N N . PHE A 1 95 ? -23.006 -5.512 23.216 1.00 91.12 95 PHE A N 1
ATOM 751 C CA . PHE A 1 95 ? -21.989 -6.518 23.500 1.00 91.12 95 PHE A CA 1
ATOM 752 C C . PHE A 1 95 ? -21.516 -6.411 24.955 1.00 91.12 95 PHE A C 1
ATOM 754 O O . PHE A 1 95 ? -21.579 -7.393 25.689 1.00 91.12 95 PHE A O 1
ATOM 761 N N . LEU A 1 96 ? -21.139 -5.216 25.413 1.00 90.31 96 LEU A N 1
ATOM 762 C CA . LEU A 1 96 ? -20.661 -5.022 26.783 1.00 90.31 96 LEU A CA 1
ATOM 763 C C . LEU A 1 96 ? -21.719 -5.385 27.831 1.00 90.31 96 LEU A C 1
ATOM 765 O O . LEU A 1 96 ? -21.392 -6.090 28.776 1.00 90.31 96 LEU A O 1
ATOM 769 N N . ARG A 1 97 ? -22.992 -5.030 27.623 1.00 89.88 97 ARG A N 1
ATOM 770 C CA . ARG A 1 97 ? -24.098 -5.450 28.509 1.00 89.88 97 ARG A CA 1
ATOM 771 C C . ARG A 1 97 ? -24.294 -6.965 28.560 1.00 89.88 97 ARG A C 1
ATOM 773 O O . ARG A 1 97 ? -24.748 -7.487 29.569 1.00 89.88 97 ARG A O 1
ATOM 780 N N . THR A 1 98 ? -23.971 -7.667 27.473 1.00 92.38 98 THR A N 1
ATOM 781 C CA . THR A 1 98 ? -24.106 -9.129 27.397 1.00 92.38 98 THR A CA 1
ATOM 782 C C . THR A 1 98 ? -23.038 -9.839 28.232 1.00 92.38 98 THR A C 1
ATOM 784 O O . THR A 1 98 ? -23.328 -10.862 28.845 1.00 92.38 98 THR A O 1
ATOM 787 N N . TYR A 1 99 ? -21.813 -9.306 28.268 1.00 92.94 99 TYR A N 1
ATOM 788 C CA . TYR A 1 99 ? -20.673 -9.945 28.942 1.00 92.94 99 TYR A CA 1
ATOM 789 C C . TYR A 1 99 ? -20.346 -9.350 30.319 1.00 92.94 99 TYR A C 1
ATOM 791 O O . TYR A 1 99 ? -19.754 -10.033 31.149 1.00 92.94 99 TYR A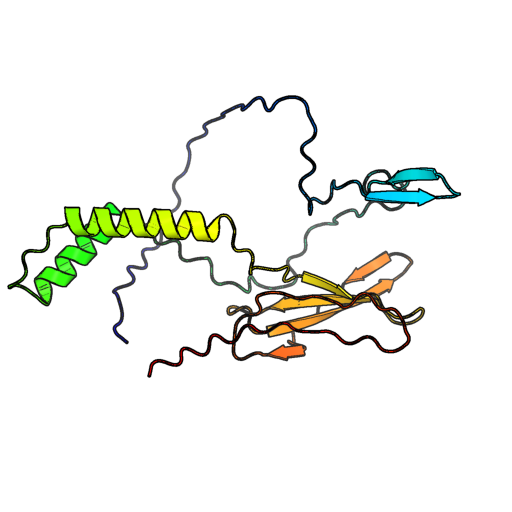 O 1
ATOM 799 N N . TYR A 1 100 ? -20.764 -8.110 30.574 1.00 90.19 100 TYR A N 1
ATOM 800 C CA . TYR A 1 100 ? -20.552 -7.373 31.819 1.00 90.19 100 TYR A CA 1
ATOM 801 C C . TYR A 1 100 ? -21.863 -6.703 32.258 1.00 90.19 100 TYR A C 1
ATOM 803 O O . TYR A 1 100 ? -21.974 -5.478 32.220 1.00 90.19 100 TYR A O 1
ATOM 811 N N . PRO A 1 101 ? -22.881 -7.488 32.656 1.00 88.81 101 PRO A N 1
ATOM 812 C CA . PRO A 1 101 ? -24.200 -6.953 33.001 1.00 88.81 101 PRO A CA 1
ATOM 813 C C . PRO A 1 101 ? -24.173 -6.023 34.223 1.00 88.81 101 PRO A C 1
ATOM 815 O O . PRO A 1 101 ? -25.028 -5.151 34.341 1.00 88.81 101 PRO A O 1
ATOM 818 N N . ASP A 1 102 ? -23.175 -6.175 35.097 1.00 94.12 102 ASP A N 1
ATOM 819 C CA . ASP A 1 102 ? -23.003 -5.348 36.297 1.00 94.12 102 ASP A CA 1
ATOM 820 C C . ASP A 1 102 ? -22.409 -3.961 35.989 1.00 94.12 102 ASP A C 1
ATOM 822 O O . ASP A 1 102 ? -22.380 -3.084 36.853 1.00 94.12 102 ASP A O 1
ATOM 826 N N . MET A 1 103 ? -21.922 -3.749 34.763 1.00 86.00 103 MET A N 1
ATOM 827 C CA . MET A 1 103 ? -21.414 -2.462 34.305 1.00 86.00 103 MET A CA 1
ATOM 828 C C . MET A 1 103 ? -22.470 -1.749 33.462 1.00 86.00 103 MET A C 1
ATOM 830 O O . MET A 1 103 ? -22.743 -2.131 32.322 1.00 86.00 103 MET A O 1
ATOM 834 N N . ASP A 1 104 ? -23.015 -0.654 33.989 1.00 84.06 104 ASP A N 1
ATOM 835 C CA . ASP A 1 104 ? -23.889 0.221 33.211 1.00 84.06 104 ASP A CA 1
ATOM 836 C C . ASP A 1 104 ? -23.056 1.126 32.291 1.00 84.06 104 ASP A C 1
ATOM 838 O O . ASP A 1 104 ? -22.583 2.197 32.675 1.00 84.06 104 ASP A O 1
ATOM 842 N N . ILE A 1 105 ? -22.814 0.652 31.067 1.00 83.94 105 ILE A N 1
ATOM 843 C CA . ILE A 1 105 ? -22.097 1.409 30.039 1.00 83.94 105 ILE A CA 1
ATOM 844 C C . ILE A 1 105 ? -23.116 2.086 29.121 1.00 83.94 105 ILE A C 1
ATOM 846 O O . ILE A 1 105 ? -23.819 1.448 28.323 1.00 83.94 105 ILE A O 1
ATOM 850 N N . ALA A 1 106 ? -23.176 3.415 29.214 1.00 85.94 106 ALA A N 1
ATOM 851 C CA . ALA A 1 106 ? -24.003 4.237 28.345 1.00 85.94 106 ALA A CA 1
ATOM 852 C C . ALA A 1 106 ? -23.503 4.160 26.893 1.00 85.94 106 ALA A C 1
ATOM 854 O O . ALA A 1 106 ? -22.317 4.334 26.611 1.00 85.94 106 ALA A O 1
ATOM 855 N N . ALA A 1 107 ? -24.422 3.952 25.945 1.00 82.56 107 ALA A N 1
ATOM 856 C CA . ALA A 1 107 ? -24.082 3.931 24.519 1.00 82.56 107 ALA A CA 1
ATOM 857 C C . ALA A 1 107 ? -23.526 5.283 24.033 1.00 82.56 107 ALA A C 1
ATOM 859 O O . ALA A 1 107 ? -22.759 5.321 23.073 1.00 82.56 107 ALA A O 1
ATOM 860 N N . ASP A 1 108 ? -23.884 6.376 24.712 1.00 84.69 108 ASP A N 1
ATOM 861 C CA . ASP A 1 108 ? -23.373 7.715 24.425 1.00 84.69 108 ASP A CA 1
ATOM 862 C C . ASP A 1 108 ? -21.877 7.834 24.749 1.00 84.69 108 ASP A C 1
ATOM 864 O O . ASP A 1 108 ? -21.133 8.340 23.913 1.00 84.69 108 ASP A O 1
ATOM 868 N N . LEU A 1 109 ? -21.411 7.248 25.862 1.00 89.81 109 LEU A N 1
ATOM 869 C CA . LEU A 1 109 ? -19.986 7.208 26.219 1.00 89.81 109 LEU A CA 1
ATOM 870 C C . LEU A 1 109 ? -19.167 6.446 25.165 1.00 89.81 109 LEU A C 1
ATOM 872 O O . LEU A 1 109 ? -18.114 6.897 24.725 1.00 89.81 109 LEU A O 1
ATOM 876 N N . VAL A 1 110 ? -19.684 5.304 24.701 1.00 88.25 110 VAL A N 1
ATOM 877 C CA . VAL A 1 110 ? -19.039 4.513 23.639 1.00 88.25 110 VAL A CA 1
ATOM 878 C C . VAL A 1 110 ? -19.016 5.280 22.315 1.00 88.25 110 VAL A C 1
ATOM 880 O O . VAL A 1 110 ? -18.049 5.192 21.559 1.00 88.25 110 VAL A O 1
ATOM 883 N N . ARG A 1 111 ? -20.071 6.046 22.014 1.00 90.06 111 ARG A N 1
ATOM 884 C CA . ARG A 1 111 ? -20.144 6.870 20.803 1.00 90.06 111 ARG A CA 1
ATOM 885 C C . ARG A 1 111 ? -19.120 7.999 20.834 1.00 90.06 111 ARG A C 1
ATOM 887 O O . ARG A 1 111 ? -18.472 8.225 19.813 1.00 90.06 111 ARG A O 1
ATOM 894 N N . GLU A 1 112 ? -18.983 8.683 21.967 1.00 90.75 112 GLU A N 1
ATOM 895 C CA . GLU A 1 112 ? -17.981 9.733 22.165 1.00 90.75 112 GLU A CA 1
ATOM 896 C C . GLU A 1 112 ? -16.573 9.181 21.941 1.00 90.75 112 GLU A C 1
ATOM 898 O O . GLU A 1 112 ? -15.854 9.702 21.086 1.00 90.75 112 GLU A O 1
ATOM 903 N N . GLU A 1 113 ? -16.236 8.060 22.580 1.00 91.00 113 GLU A N 1
ATOM 904 C CA . GLU A 1 113 ? -14.925 7.420 22.438 1.00 91.00 113 GLU A CA 1
ATOM 905 C C . GLU A 1 113 ? -14.649 6.980 20.994 1.00 91.00 113 GLU A C 1
ATOM 907 O O . GLU A 1 113 ? -13.600 7.288 20.423 1.00 91.00 113 GLU A O 1
ATOM 912 N N . LEU A 1 114 ? -15.617 6.318 20.348 1.00 88.31 114 LEU A N 1
ATOM 913 C CA . LEU A 1 114 ? -15.484 5.924 18.945 1.00 88.31 114 LEU A CA 1
ATOM 914 C C . LEU A 1 114 ? -15.299 7.139 18.036 1.00 88.31 114 LEU A C 1
ATOM 916 O O . LEU A 1 114 ? -14.484 7.085 17.120 1.00 88.31 114 LEU A O 1
ATOM 920 N N . SER A 1 115 ? -16.027 8.231 18.279 1.00 89.69 115 SER A N 1
ATOM 921 C CA . SER A 1 115 ? -15.922 9.452 17.478 1.00 89.69 115 SER A CA 1
ATOM 922 C C . SER A 1 115 ? -14.583 10.172 17.663 1.00 89.69 115 SER A C 1
ATOM 924 O O . SER A 1 115 ? -14.020 10.662 16.680 1.00 89.69 115 SER A O 1
ATOM 926 N N . ALA A 1 116 ? -14.045 10.184 18.886 1.00 90.94 116 ALA A N 1
ATOM 927 C CA . ALA A 1 116 ? -12.736 10.739 19.202 1.00 90.94 116 ALA A CA 1
ATOM 928 C C . ALA A 1 116 ? -11.621 9.915 18.546 1.00 90.94 116 ALA A C 1
ATOM 930 O O . ALA A 1 116 ? -10.762 10.471 17.860 1.00 90.94 116 ALA A O 1
ATOM 931 N N . ASN A 1 117 ? -11.682 8.587 18.661 1.00 87.31 117 ASN A N 1
ATOM 932 C CA . ASN A 1 117 ? -10.734 7.691 18.008 1.00 87.31 117 ASN A CA 1
ATOM 933 C C . ASN A 1 117 ? -10.789 7.819 16.477 1.00 87.31 117 ASN A C 1
ATOM 935 O O . ASN A 1 117 ? -9.754 7.893 15.821 1.00 87.31 117 ASN A O 1
ATOM 939 N N . ASP A 1 118 ? -11.986 7.926 15.897 1.00 84.56 118 ASP A N 1
ATOM 940 C CA . ASP A 1 118 ? -12.171 8.182 14.467 1.00 84.56 118 ASP A CA 1
ATOM 941 C C . ASP A 1 118 ? -11.519 9.499 14.028 1.00 84.56 118 ASP A C 1
ATOM 943 O O . ASP A 1 118 ? -10.902 9.563 12.964 1.00 84.56 118 ASP A O 1
ATOM 947 N N . ALA A 1 119 ? -11.661 10.560 14.826 1.00 87.00 119 ALA A N 1
ATOM 948 C CA . ALA A 1 119 ? -11.040 11.849 14.548 1.00 87.00 119 ALA A CA 1
ATOM 949 C C . ALA A 1 119 ? -9.507 11.747 14.584 1.00 87.00 119 ALA A C 1
ATOM 951 O O . ALA A 1 119 ? -8.857 12.177 13.630 1.00 87.00 119 ALA A O 1
ATOM 952 N N . ILE A 1 120 ? -8.947 11.095 15.610 1.00 84.38 120 ILE A N 1
ATOM 953 C CA . ILE A 1 120 ? -7.502 10.851 15.753 1.00 84.38 120 ILE A CA 1
ATOM 954 C C . ILE A 1 120 ? -6.977 10.001 14.592 1.00 84.38 120 ILE A C 1
ATOM 956 O O . ILE A 1 120 ? -5.954 10.319 13.989 1.00 84.38 120 ILE A O 1
ATOM 960 N N . MET A 1 121 ? -7.686 8.931 14.230 1.00 77.25 121 MET A N 1
ATOM 961 C CA . MET A 1 121 ? -7.315 8.072 13.107 1.00 77.25 121 MET A CA 1
ATOM 962 C C . MET A 1 121 ? -7.380 8.823 11.781 1.00 77.25 121 MET A C 1
ATOM 964 O O . MET A 1 121 ? -6.496 8.657 10.948 1.00 77.25 121 MET A O 1
ATOM 968 N N . ARG A 1 122 ? -8.391 9.672 11.565 1.00 81.31 122 ARG A N 1
ATOM 969 C CA . ARG A 1 122 ? -8.461 10.523 10.367 1.00 81.31 122 ARG A CA 1
ATOM 970 C C . ARG A 1 122 ? -7.321 11.526 10.321 1.00 81.31 122 ARG A C 1
ATOM 972 O O . ARG A 1 122 ? -6.772 11.731 9.247 1.00 81.31 122 ARG A O 1
ATOM 979 N N . GLU A 1 123 ? -6.962 12.128 11.449 1.00 80.81 123 GLU A N 1
ATOM 980 C CA . GLU A 1 123 ? -5.830 13.047 11.540 1.00 80.81 123 GLU A CA 1
ATOM 981 C C . GLU A 1 123 ? -4.510 12.332 11.237 1.00 80.81 123 GLU A C 1
ATOM 983 O O . GLU A 1 123 ? -3.754 12.778 10.376 1.00 80.81 123 GLU A O 1
ATOM 988 N N . ARG A 1 124 ? -4.293 11.155 11.833 1.00 73.62 124 ARG A N 1
ATOM 989 C CA . ARG A 1 124 ? -3.132 10.302 11.558 1.00 73.62 124 ARG A CA 1
ATOM 990 C C . ARG A 1 124 ? -3.075 9.844 10.099 1.00 73.62 124 ARG A C 1
ATOM 992 O O . ARG A 1 124 ? -2.014 9.861 9.492 1.00 73.62 124 ARG A O 1
ATOM 999 N N . ASN A 1 125 ? -4.214 9.473 9.519 1.00 72.88 125 ASN A N 1
ATOM 1000 C CA . ASN A 1 125 ? -4.307 9.055 8.118 1.00 72.88 125 ASN A CA 1
ATOM 1001 C C . ASN A 1 125 ? -4.191 10.229 7.136 1.00 72.88 125 ASN A C 1
ATOM 1003 O O . ASN A 1 125 ? -3.963 10.005 5.949 1.00 72.88 125 ASN A O 1
ATOM 1007 N N . ARG A 1 126 ? -4.377 11.475 7.593 1.00 79.12 126 ARG A N 1
ATOM 1008 C CA . ARG A 1 126 ? -4.243 12.667 6.747 1.00 79.12 126 ARG A CA 1
ATOM 1009 C C . ARG A 1 126 ? -2.790 12.901 6.349 1.00 79.12 126 ARG A C 1
ATOM 1011 O O . ARG A 1 126 ? -2.543 13.424 5.265 1.00 79.12 126 ARG A O 1
ATOM 1018 N N . TYR A 1 127 ? -1.858 12.524 7.220 1.00 70.12 127 TYR A N 1
ATOM 1019 C CA . TYR A 1 127 ? -0.429 12.625 6.978 1.00 70.12 127 TYR A CA 1
ATOM 1020 C C . TYR A 1 127 ? 0.315 11.594 7.831 1.00 70.12 127 TYR A C 1
ATOM 1022 O O . TYR A 1 127 ? 0.578 11.825 9.010 1.00 70.12 127 TYR A O 1
ATOM 1030 N N . ASP A 1 128 ? 0.660 10.459 7.225 1.00 71.62 128 ASP A N 1
ATOM 1031 C CA . ASP A 1 128 ? 1.613 9.521 7.812 1.00 71.62 128 ASP A CA 1
ATOM 1032 C C . ASP A 1 128 ? 3.007 9.821 7.231 1.00 71.62 128 ASP A C 1
ATOM 1034 O O . ASP A 1 128 ? 3.279 9.442 6.090 1.00 71.62 128 ASP A O 1
ATOM 1038 N N . PRO A 1 129 ? 3.904 10.506 7.969 1.00 73.31 129 PRO A N 1
ATOM 1039 C CA . PRO A 1 129 ? 5.244 10.825 7.474 1.00 73.31 129 PRO A CA 1
ATOM 1040 C C . PRO A 1 129 ? 6.099 9.577 7.216 1.00 73.31 129 PRO A C 1
ATOM 1042 O O . PRO A 1 129 ? 7.134 9.679 6.561 1.00 73.31 129 PRO A O 1
ATOM 1045 N N . LEU A 1 130 ? 5.698 8.416 7.746 1.00 72.19 130 LEU A N 1
ATOM 1046 C CA . LEU A 1 130 ? 6.389 7.142 7.559 1.00 72.19 130 LEU A CA 1
ATOM 1047 C C . LEU A 1 130 ? 5.862 6.369 6.344 1.00 72.19 130 LEU A C 1
ATOM 1049 O O . LEU A 1 130 ? 6.476 5.384 5.931 1.00 72.19 130 LEU A O 1
ATOM 1053 N N . GLN A 1 131 ? 4.742 6.801 5.7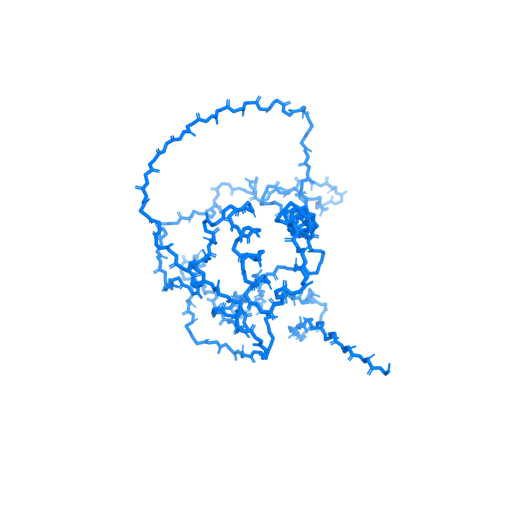57 1.00 79.31 131 GLN A N 1
ATOM 1054 C CA . GLN A 1 131 ? 4.201 6.200 4.548 1.00 79.31 131 GLN A CA 1
ATOM 1055 C C . GLN A 1 131 ? 4.916 6.777 3.324 1.00 79.31 131 GLN A C 1
ATOM 1057 O O . GLN A 1 131 ? 4.600 7.858 2.828 1.00 79.31 131 GLN A O 1
ATOM 1062 N N . GLY A 1 132 ? 5.910 6.039 2.839 1.00 85.38 132 GLY A N 1
ATOM 1063 C CA . GLY A 1 132 ? 6.674 6.415 1.661 1.00 85.38 132 GLY A CA 1
ATOM 1064 C C . GLY A 1 132 ? 6.060 5.917 0.353 1.00 85.38 132 GLY A C 1
ATOM 1065 O O . GLY A 1 132 ? 5.001 5.288 0.306 1.00 85.38 132 GLY A O 1
ATOM 1066 N N . ASN A 1 133 ? 6.755 6.196 -0.749 1.00 86.62 133 ASN A N 1
ATOM 1067 C CA . ASN A 1 133 ? 6.340 5.730 -2.066 1.00 86.62 133 ASN A CA 1
ATOM 1068 C C . ASN A 1 133 ? 6.562 4.210 -2.194 1.00 86.62 133 ASN A C 1
ATOM 1070 O O . ASN A 1 133 ? 7.633 3.710 -1.861 1.00 86.62 133 ASN A O 1
ATOM 1074 N N . LEU A 1 134 ? 5.557 3.476 -2.676 1.00 92.75 134 LEU A N 1
ATOM 1075 C CA . LEU A 1 134 ? 5.602 2.019 -2.891 1.00 92.75 134 LEU A CA 1
ATOM 1076 C C . LEU A 1 134 ? 5.836 1.634 -4.355 1.00 92.75 134 LEU A C 1
ATOM 1078 O O . LEU A 1 134 ? 5.698 0.463 -4.710 1.00 92.75 134 LEU A O 1
ATOM 1082 N N . LEU A 1 135 ? 6.137 2.614 -5.203 1.00 93.00 135 LEU A N 1
ATOM 1083 C CA . LEU A 1 135 ? 6.396 2.449 -6.623 1.00 93.00 135 LEU A CA 1
ATOM 1084 C C . LEU A 1 135 ? 7.633 3.255 -6.999 1.00 93.00 135 LEU A C 1
ATOM 1086 O O . LEU A 1 135 ? 7.667 4.470 -6.820 1.00 93.00 135 LEU A O 1
ATOM 1090 N N . GLU A 1 136 ? 8.624 2.600 -7.583 1.00 92.56 136 GLU A N 1
ATOM 1091 C CA . GLU A 1 136 ? 9.866 3.256 -7.953 1.00 92.56 136 GLU A CA 1
ATOM 1092 C C . GLU A 1 136 ? 10.431 2.746 -9.276 1.00 92.56 136 GLU A C 1
ATOM 1094 O O . GLU A 1 136 ? 10.338 1.563 -9.602 1.00 92.56 136 GLU A O 1
ATOM 1099 N N . VAL A 1 137 ? 11.032 3.654 -10.047 1.00 91.31 137 VAL A N 1
ATOM 1100 C CA . VAL A 1 137 ? 11.741 3.321 -11.283 1.00 91.31 137 VAL A CA 1
ATOM 1101 C C . VAL A 1 137 ? 13.235 3.280 -10.992 1.00 91.31 137 VAL A C 1
ATOM 1103 O O . VAL A 1 137 ? 13.861 4.310 -10.758 1.00 91.31 137 VAL A O 1
ATOM 1106 N N . CYS A 1 138 ? 13.818 2.089 -11.065 1.00 89.62 138 CYS A N 1
ATOM 1107 C CA . CYS A 1 138 ? 15.254 1.880 -10.975 1.00 89.62 138 CYS A CA 1
ATOM 1108 C C . CYS A 1 138 ? 15.859 1.960 -12.385 1.00 89.62 138 CYS A C 1
ATOM 1110 O O . CYS A 1 138 ? 15.657 1.037 -13.182 1.00 89.62 138 CYS A O 1
ATOM 1112 N N . PRO A 1 139 ? 16.605 3.022 -12.741 1.00 85.12 139 PRO A N 1
ATOM 1113 C CA . PRO A 1 139 ? 17.236 3.098 -14.053 1.00 85.12 139 PRO A CA 1
ATOM 1114 C C . PRO A 1 139 ? 18.296 1.998 -14.194 1.00 85.12 139 PRO A C 1
ATOM 1116 O O . PRO A 1 139 ? 19.036 1.730 -13.244 1.00 85.12 139 PRO A O 1
ATOM 1119 N N . GLY A 1 140 ? 18.416 1.396 -15.377 1.00 79.12 140 GLY A N 1
ATOM 1120 C CA . GLY A 1 140 ? 19.519 0.488 -15.707 1.00 79.12 140 GLY A CA 1
ATOM 1121 C C . GLY A 1 140 ? 20.849 1.233 -15.882 1.00 79.12 140 GLY A C 1
ATOM 1122 O O . GLY A 1 140 ? 20.897 2.464 -15.922 1.00 79.12 140 GLY A O 1
ATOM 1123 N N . LEU A 1 141 ? 21.969 0.514 -15.911 1.00 77.06 141 LEU A N 1
ATOM 1124 C CA . LEU A 1 141 ? 23.277 1.056 -16.305 1.00 77.06 141 LEU A CA 1
ATOM 1125 C C . LEU A 1 141 ? 23.424 0.972 -17.824 1.00 77.06 141 LEU A C 1
ATOM 1127 O O . LEU A 1 141 ? 23.475 -0.146 -18.298 1.00 77.06 141 LEU A O 1
ATOM 1131 N N . SER A 1 142 ? 23.542 2.102 -18.541 1.00 71.31 142 SER A N 1
ATOM 1132 C CA . SER A 1 142 ? 23.837 2.314 -19.988 1.00 71.31 142 SER A CA 1
ATOM 1133 C C . SER A 1 142 ? 23.309 1.310 -21.039 1.00 71.31 142 SER A C 1
ATOM 1135 O O . SER A 1 142 ? 22.769 1.747 -22.045 1.00 71.31 142 SER A O 1
ATOM 1137 N N . SER A 1 143 ? 23.513 0.006 -20.867 1.00 75.94 143 SER A N 1
ATOM 1138 C CA . SER A 1 143 ? 23.016 -1.095 -21.694 1.00 75.94 143 SER A CA 1
ATOM 1139 C C . SER A 1 143 ? 21.973 -1.982 -20.988 1.00 75.94 143 SER A C 1
ATOM 1141 O O . SER A 1 143 ? 21.392 -2.855 -21.631 1.00 75.94 143 SER A O 1
ATOM 1143 N N . GLU A 1 144 ? 21.744 -1.817 -19.685 1.00 81.25 144 GLU A N 1
ATOM 1144 C CA . GLU A 1 144 ? 20.761 -2.591 -18.925 1.00 81.25 144 GLU A CA 1
ATOM 1145 C C . GLU A 1 144 ? 19.371 -1.945 -18.983 1.00 81.25 144 GLU A C 1
ATOM 1147 O O . GLU A 1 144 ? 19.260 -0.713 -18.980 1.00 81.25 144 GLU A O 1
ATOM 1152 N N . PRO A 1 145 ? 18.295 -2.754 -19.007 1.00 85.19 145 PRO A N 1
ATOM 1153 C CA . PRO A 1 145 ? 16.937 -2.233 -18.957 1.00 85.19 145 PRO A CA 1
ATOM 1154 C C . PRO A 1 145 ? 16.681 -1.503 -17.633 1.00 85.19 145 PRO A C 1
ATOM 1156 O O . PRO A 1 145 ? 17.255 -1.835 -16.595 1.00 85.19 145 PRO A O 1
ATOM 1159 N N . ALA A 1 146 ? 15.793 -0.510 -17.661 1.00 90.75 146 ALA A N 1
ATOM 1160 C CA . ALA A 1 146 ? 15.239 0.040 -16.430 1.00 90.75 146 ALA A CA 1
ATOM 1161 C C . ALA A 1 146 ? 14.267 -0.972 -15.807 1.00 90.75 146 ALA A C 1
ATOM 1163 O O . ALA A 1 146 ? 13.712 -1.827 -16.497 1.00 90.75 146 ALA A O 1
ATOM 1164 N N . PHE A 1 147 ? 14.038 -0.872 -14.505 1.00 93.38 147 PHE A N 1
ATOM 1165 C CA . PHE A 1 147 ? 13.120 -1.740 -13.781 1.00 93.38 147 PHE A CA 1
ATOM 1166 C C . PHE A 1 147 ? 12.085 -0.906 -13.040 1.00 93.38 147 PHE A C 1
ATOM 1168 O O . PHE A 1 147 ? 12.405 0.136 -12.476 1.00 93.38 147 PHE A O 1
ATOM 1175 N N . LEU A 1 148 ? 10.849 -1.389 -13.017 1.00 94.06 148 LEU A N 1
ATOM 1176 C CA . LEU A 1 148 ? 9.804 -0.890 -12.140 1.00 94.06 148 LEU A CA 1
ATOM 1177 C C . LEU A 1 148 ? 9.743 -1.788 -10.907 1.00 94.06 148 LEU A C 1
ATOM 1179 O O . LEU A 1 148 ? 9.539 -2.998 -11.028 1.00 94.06 148 LEU A O 1
ATOM 1183 N N . VAL A 1 149 ? 9.924 -1.192 -9.738 1.00 95.12 149 VAL A N 1
ATOM 1184 C CA . VAL A 1 149 ? 9.907 -1.858 -8.438 1.00 95.12 149 VAL A CA 1
ATOM 1185 C C . VAL A 1 149 ? 8.654 -1.422 -7.694 1.00 95.12 149 VAL A C 1
ATOM 1187 O O . VAL A 1 149 ? 8.390 -0.227 -7.582 1.00 95.12 149 VAL A O 1
ATOM 1190 N N . PHE A 1 150 ? 7.860 -2.372 -7.208 1.00 94.88 150 PHE A N 1
ATOM 1191 C CA . PHE A 1 150 ? 6.618 -2.053 -6.508 1.00 94.88 150 PHE A CA 1
ATOM 1192 C C . PHE A 1 150 ? 6.211 -3.110 -5.491 1.00 94.88 150 PHE A C 1
ATOM 1194 O O . PHE A 1 150 ? 6.548 -4.286 -5.630 1.00 94.88 150 PHE A O 1
ATOM 1201 N N . ALA A 1 151 ? 5.459 -2.688 -4.477 1.00 94.94 151 ALA A N 1
ATOM 1202 C CA . ALA A 1 151 ? 4.796 -3.611 -3.565 1.00 94.94 151 ALA A CA 1
ATOM 1203 C C . ALA A 1 151 ? 3.608 -4.301 -4.264 1.00 94.94 151 ALA A C 1
ATOM 1205 O O . ALA A 1 151 ? 2.831 -3.661 -4.974 1.00 94.94 151 ALA A O 1
ATOM 1206 N N . MET A 1 152 ? 3.447 -5.603 -4.051 1.00 91.88 152 MET A N 1
ATOM 1207 C CA . MET A 1 152 ? 2.367 -6.431 -4.580 1.00 91.88 152 MET A CA 1
ATOM 1208 C C . MET A 1 152 ? 1.755 -7.320 -3.484 1.00 91.88 152 MET A C 1
ATOM 1210 O O . MET A 1 152 ? 2.227 -7.353 -2.345 1.00 91.88 152 MET A O 1
ATOM 1214 N N . GLY A 1 153 ? 0.691 -8.042 -3.844 1.00 87.56 153 GLY A N 1
ATOM 1215 C CA . GLY A 1 153 ? -0.033 -8.930 -2.932 1.00 87.56 153 GLY A CA 1
ATOM 1216 C C . GLY A 1 153 ? -1.038 -8.198 -2.035 1.00 87.56 153 GLY A C 1
ATOM 1217 O O . GLY A 1 153 ? -1.029 -6.972 -1.926 1.00 87.56 153 GLY A O 1
ATOM 1218 N N . GLU A 1 154 ? -1.931 -8.957 -1.397 1.00 83.56 154 GLU A N 1
ATOM 1219 C CA . GLU A 1 154 ? -3.020 -8.409 -0.567 1.00 83.56 154 GLU A CA 1
ATOM 1220 C C . GLU A 1 154 ? -2.514 -7.707 0.694 1.00 83.56 154 GLU A C 1
ATOM 1222 O O . GLU A 1 154 ? -3.079 -6.704 1.132 1.00 83.56 154 GLU A O 1
ATOM 1227 N N . SER A 1 155 ? -1.431 -8.230 1.264 1.00 86.75 155 SER A N 1
ATOM 1228 C CA . SER A 1 155 ? -0.793 -7.713 2.471 1.00 86.75 155 SER A CA 1
ATOM 1229 C C . SER A 1 155 ? 0.223 -6.603 2.192 1.00 86.75 155 SER A C 1
ATOM 1231 O O . SER A 1 155 ? 0.727 -6.000 3.136 1.00 86.75 155 SER A O 1
ATOM 1233 N N . GLY A 1 156 ? 0.556 -6.339 0.921 1.00 90.31 156 GLY A N 1
ATOM 1234 C CA . GLY A 1 156 ? 1.651 -5.438 0.548 1.00 90.31 156 GLY A CA 1
ATOM 1235 C C . GLY A 1 156 ? 3.024 -5.921 1.029 1.00 90.31 156 GLY A C 1
ATOM 1236 O O . GLY A 1 156 ? 3.955 -5.126 1.123 1.00 90.31 156 GLY A O 1
ATOM 1237 N N . CYS A 1 157 ? 3.149 -7.202 1.386 1.00 94.75 157 CYS A N 1
ATOM 1238 C CA . CYS A 1 157 ? 4.389 -7.796 1.880 1.00 94.75 157 CYS A CA 1
ATOM 1239 C C . CYS A 1 157 ? 5.319 -8.269 0.761 1.00 94.75 157 CYS A C 1
ATOM 1241 O O . CYS A 1 157 ? 6.445 -8.664 1.045 1.00 94.75 157 CYS A O 1
ATOM 1243 N N . ASP A 1 158 ? 4.870 -8.280 -0.489 1.00 96.19 158 ASP A N 1
ATOM 1244 C CA . ASP A 1 158 ? 5.636 -8.835 -1.595 1.00 96.19 158 ASP A CA 1
ATOM 1245 C C . ASP A 1 158 ? 6.253 -7.715 -2.432 1.00 96.19 158 ASP A C 1
ATOM 1247 O O . ASP A 1 158 ? 5.579 -6.769 -2.818 1.00 96.19 158 ASP A O 1
ATOM 1251 N N . LEU A 1 159 ? 7.538 -7.816 -2.743 1.00 95.75 159 LEU A N 1
ATOM 1252 C CA . LEU A 1 159 ? 8.247 -6.912 -3.638 1.00 95.75 159 LEU A CA 1
ATOM 1253 C C . LEU A 1 159 ? 8.291 -7.519 -5.034 1.00 95.75 159 LEU A C 1
ATOM 1255 O O . LEU A 1 159 ? 8.808 -8.622 -5.223 1.00 95.75 159 LEU A O 1
ATOM 1259 N N . ASN A 1 160 ? 7.805 -6.780 -6.022 1.00 95.88 160 ASN A N 1
ATOM 1260 C CA . ASN A 1 160 ? 7.912 -7.128 -7.428 1.00 95.88 160 ASN A CA 1
ATOM 1261 C C . ASN A 1 160 ? 8.945 -6.245 -8.125 1.00 95.88 160 ASN A C 1
ATOM 1263 O O . ASN A 1 160 ? 9.061 -5.055 -7.830 1.00 95.88 160 ASN A O 1
ATOM 1267 N N . VAL A 1 161 ? 9.667 -6.836 -9.076 1.00 95.62 161 VAL A N 1
ATOM 1268 C CA . VAL A 1 161 ? 10.558 -6.125 -9.988 1.00 95.62 161 VAL A CA 1
ATOM 1269 C C . VAL A 1 161 ? 10.231 -6.571 -11.405 1.00 95.62 161 VAL A C 1
ATOM 1271 O O . VAL A 1 161 ? 10.379 -7.742 -11.752 1.00 95.62 161 VAL A O 1
ATOM 1274 N N . SER A 1 162 ? 9.781 -5.627 -12.223 1.00 94.94 162 SER A N 1
ATOM 1275 C CA . SER A 1 162 ? 9.347 -5.875 -13.596 1.00 94.94 162 SER A CA 1
ATOM 1276 C C . SER A 1 162 ? 10.159 -5.011 -14.571 1.00 94.94 162 SER A C 1
ATOM 1278 O O . SER A 1 162 ? 10.272 -3.801 -14.359 1.00 94.94 162 SER A O 1
ATOM 1280 N N . PRO A 1 163 ? 10.758 -5.585 -15.629 1.00 93.81 163 PRO A N 1
ATOM 1281 C CA . PRO A 1 163 ? 11.612 -4.836 -16.542 1.00 93.81 163 PRO A CA 1
ATOM 1282 C C . PRO A 1 163 ? 10.819 -3.893 -17.458 1.00 93.81 163 PRO A C 1
ATOM 1284 O O . PRO A 1 163 ? 9.728 -4.206 -17.944 1.00 93.81 163 PRO A O 1
ATOM 1287 N N . LEU A 1 164 ? 11.429 -2.747 -17.739 1.00 92.06 164 LEU A N 1
ATOM 1288 C CA . LEU A 1 164 ? 11.031 -1.763 -18.736 1.00 92.06 164 LEU A CA 1
ATOM 1289 C C . LEU A 1 164 ? 11.981 -1.910 -19.931 1.00 92.06 164 LEU A C 1
ATOM 1291 O O . LEU A 1 164 ? 13.165 -1.583 -19.850 1.00 92.06 164 LEU A O 1
ATOM 1295 N N . VAL A 1 165 ? 11.471 -2.451 -21.035 1.00 90.88 165 VAL A N 1
ATOM 1296 C CA . VAL A 1 165 ? 12.268 -2.796 -22.220 1.00 90.88 165 VAL A CA 1
ATOM 1297 C C . VAL A 1 165 ? 11.923 -1.846 -23.355 1.00 90.88 165 VAL A C 1
ATOM 1299 O O . VAL A 1 165 ? 10.749 -1.672 -23.662 1.00 90.88 165 VAL A O 1
ATOM 1302 N N . SER A 1 166 ? 12.924 -1.263 -24.016 1.00 86.31 166 SER A N 1
ATOM 1303 C CA . SER A 1 166 ? 12.683 -0.484 -25.234 1.00 86.31 166 SER A CA 1
ATOM 1304 C C . SER A 1 166 ? 12.389 -1.417 -26.412 1.00 86.31 166 SER A C 1
ATOM 1306 O O . SER A 1 166 ? 13.189 -2.294 -26.740 1.00 86.31 166 SER A O 1
ATOM 1308 N N . VAL A 1 167 ? 11.227 -1.255 -27.039 1.00 88.31 167 VAL A N 1
ATOM 1309 C CA . VAL A 1 167 ? 10.800 -1.985 -28.234 1.00 88.31 167 VAL A CA 1
ATOM 1310 C C . VAL A 1 167 ? 10.391 -0.953 -29.280 1.00 88.31 167 VAL A C 1
ATOM 1312 O O . VAL A 1 167 ? 9.374 -0.285 -29.118 1.00 88.31 167 VAL A O 1
ATOM 1315 N N . LYS A 1 168 ? 11.165 -0.836 -30.370 1.00 90.44 168 LYS A N 1
ATOM 1316 C CA . LYS A 1 168 ? 10.918 0.135 -31.460 1.00 90.44 168 LYS A CA 1
ATOM 1317 C C . LYS A 1 168 ? 10.797 1.581 -30.943 1.00 90.44 168 LYS A C 1
ATOM 1319 O O . LYS A 1 168 ? 9.793 2.242 -31.198 1.00 90.44 168 LYS A O 1
ATOM 1324 N N . ASP A 1 169 ? 11.780 2.017 -30.154 1.00 82.12 169 ASP A N 1
ATOM 1325 C CA . ASP A 1 169 ? 11.848 3.344 -29.514 1.00 82.12 169 ASP A CA 1
ATOM 1326 C C . ASP A 1 169 ? 10.710 3.662 -28.528 1.00 82.12 169 ASP A C 1
ATOM 1328 O O . ASP A 1 169 ? 10.549 4.800 -28.095 1.00 82.12 169 ASP A O 1
ATOM 1332 N N . LYS A 1 170 ? 9.928 2.654 -28.120 1.00 82.75 170 LYS A N 1
ATOM 1333 C CA . LYS A 1 170 ? 8.898 2.783 -27.085 1.00 82.75 170 LYS A CA 1
ATOM 1334 C C . LYS A 1 170 ? 9.265 1.959 -25.864 1.00 82.75 170 LYS A C 1
ATOM 1336 O O . LYS A 1 170 ? 9.635 0.794 -25.984 1.00 82.75 170 LYS A O 1
ATOM 1341 N N . LEU A 1 171 ? 9.117 2.538 -24.676 1.00 81.88 171 LEU A N 1
ATOM 1342 C CA . LEU A 1 171 ? 9.317 1.813 -23.426 1.00 81.88 171 LEU A CA 1
ATOM 1343 C C . LEU A 1 171 ? 8.113 0.896 -23.164 1.00 81.88 171 LEU A C 1
ATOM 1345 O O . LEU A 1 171 ? 7.003 1.361 -22.922 1.00 81.88 171 LEU A O 1
ATOM 1349 N N . CYS A 1 172 ? 8.329 -0.414 -23.213 1.00 87.56 172 CYS A N 1
ATOM 1350 C CA . CYS A 1 172 ? 7.320 -1.423 -22.928 1.00 87.56 172 CYS A CA 1
ATOM 1351 C C . CYS A 1 172 ? 7.539 -2.023 -21.539 1.00 87.56 172 CYS A C 1
ATOM 1353 O O . CYS A 1 172 ? 8.589 -2.599 -21.243 1.00 87.56 172 CYS A O 1
ATOM 1355 N N . PHE A 1 173 ? 6.508 -1.943 -20.704 1.00 90.44 173 PHE A N 1
ATOM 1356 C CA . PHE A 1 173 ? 6.461 -2.637 -19.426 1.00 90.44 173 PHE A CA 1
ATOM 1357 C C . PHE A 1 173 ? 6.199 -4.128 -19.639 1.00 90.44 173 PHE A C 1
ATOM 1359 O O . PHE A 1 173 ? 5.209 -4.503 -20.270 1.00 90.44 173 PHE A O 1
ATOM 1366 N N . ARG A 1 174 ? 7.081 -4.983 -19.115 1.00 92.12 174 ARG A N 1
ATOM 1367 C CA . ARG A 1 174 ? 6.888 -6.436 -19.115 1.00 92.12 174 ARG A CA 1
ATOM 1368 C C . ARG A 1 174 ? 6.518 -6.891 -17.704 1.00 92.12 174 ARG A C 1
ATOM 1370 O O . ARG A 1 174 ? 7.416 -7.071 -16.883 1.00 92.12 174 ARG A O 1
ATOM 1377 N N . PRO A 1 175 ? 5.217 -7.049 -17.409 1.00 89.06 175 PRO A N 1
ATOM 1378 C CA . PRO A 1 175 ? 4.757 -7.433 -16.083 1.00 89.06 175 PRO A CA 1
ATOM 1379 C C . PRO A 1 175 ? 5.298 -8.810 -15.700 1.00 89.06 175 PRO A C 1
ATOM 1381 O O . PRO A 1 175 ? 5.205 -9.756 -16.483 1.00 89.06 175 PRO A O 1
ATOM 1384 N N . ASN A 1 176 ? 5.802 -8.934 -14.475 1.00 89.19 176 ASN A N 1
ATOM 1385 C CA . ASN A 1 176 ? 6.069 -10.221 -13.851 1.00 89.19 176 ASN A CA 1
ATOM 1386 C C . ASN A 1 176 ? 5.035 -10.477 -12.747 1.00 89.19 176 ASN A C 1
ATOM 1388 O O . ASN A 1 176 ? 4.839 -9.633 -11.880 1.00 89.19 176 ASN A O 1
ATOM 1392 N N . ALA A 1 177 ? 4.357 -11.626 -12.773 1.00 88.19 177 ALA A N 1
ATOM 1393 C CA . ALA A 1 177 ? 3.371 -11.993 -11.756 1.00 88.19 177 ALA A CA 1
ATOM 1394 C C . ALA A 1 177 ? 3.993 -12.668 -10.522 1.00 88.19 177 ALA A C 1
ATOM 1396 O O . ALA A 1 177 ? 3.319 -12.799 -9.504 1.00 88.19 177 ALA A O 1
ATOM 1397 N N . THR A 1 178 ? 5.256 -13.098 -10.591 1.00 93.69 178 THR A N 1
ATOM 1398 C CA . THR A 1 178 ? 5.941 -13.703 -9.444 1.00 93.69 178 THR A CA 1
ATOM 1399 C C . THR A 1 178 ? 6.654 -12.632 -8.623 1.00 93.69 178 THR A C 1
ATOM 1401 O O . THR A 1 178 ? 7.436 -11.870 -9.203 1.00 93.69 178 THR A O 1
ATOM 1404 N N . PRO A 1 179 ? 6.440 -12.571 -7.298 1.00 95.19 179 PRO A N 1
ATOM 1405 C CA . PRO A 1 179 ? 7.182 -11.650 -6.451 1.00 95.19 179 PRO A CA 1
ATOM 1406 C C . PRO A 1 179 ? 8.672 -11.995 -6.474 1.00 95.19 179 PRO A C 1
ATOM 1408 O O . PRO A 1 179 ? 9.050 -13.165 -6.441 1.00 95.19 179 PRO A O 1
ATOM 1411 N N . LEU A 1 180 ? 9.525 -10.970 -6.517 1.00 95.88 180 LEU A N 1
ATOM 1412 C CA . LEU A 1 180 ? 10.970 -11.147 -6.385 1.00 95.88 180 LEU A CA 1
ATOM 1413 C C . LEU A 1 180 ? 11.322 -11.574 -4.958 1.00 95.88 180 LEU A C 1
ATOM 1415 O O . LEU A 1 180 ? 12.218 -12.389 -4.748 1.00 95.88 180 LEU A O 1
ATOM 1419 N N . ARG A 1 181 ? 10.636 -10.991 -3.970 1.00 96.62 181 ARG A N 1
ATOM 1420 C CA . ARG A 1 181 ? 10.879 -11.269 -2.556 1.00 96.62 181 ARG A CA 1
ATOM 1421 C C . ARG A 1 181 ? 9.642 -10.997 -1.719 1.00 96.62 181 ARG A C 1
ATOM 1423 O O . ARG A 1 181 ? 9.040 -9.943 -1.862 1.00 96.62 181 ARG A O 1
ATOM 1430 N N . SER A 1 182 ? 9.342 -11.894 -0.792 1.00 96.38 182 SER A N 1
ATOM 1431 C CA . SER A 1 182 ? 8.303 -11.699 0.221 1.00 96.38 182 SER A CA 1
ATOM 1432 C C . SER A 1 182 ? 8.922 -11.296 1.557 1.00 96.38 182 SER A C 1
ATOM 1434 O O . SER A 1 182 ? 9.990 -11.783 1.943 1.00 96.38 182 SER A O 1
ATOM 1436 N N . PHE A 1 183 ? 8.247 -10.405 2.271 1.00 94.75 183 PHE A N 1
ATOM 1437 C CA . PHE A 1 183 ? 8.614 -9.934 3.600 1.00 94.75 183 PHE A CA 1
ATOM 1438 C C . PHE A 1 183 ? 7.601 -10.438 4.629 1.00 94.75 183 PHE A C 1
ATOM 1440 O O . PHE A 1 183 ? 6.458 -10.747 4.310 1.00 94.75 183 PHE A O 1
ATOM 1447 N N . SER A 1 184 ? 8.010 -10.522 5.895 1.00 95.06 184 SER A N 1
ATOM 1448 C CA . SER A 1 184 ? 7.086 -10.858 6.987 1.00 95.06 184 SER A CA 1
ATOM 1449 C C . SER A 1 184 ? 6.191 -9.685 7.396 1.00 95.06 184 SER A C 1
ATOM 1451 O O . SER A 1 184 ? 5.240 -9.871 8.150 1.00 95.06 184 SER A O 1
ATOM 1453 N N . THR A 1 185 ? 6.496 -8.479 6.915 1.00 92.38 185 THR A N 1
ATOM 1454 C CA . THR A 1 185 ? 5.777 -7.242 7.223 1.00 92.38 185 THR A CA 1
ATOM 1455 C C . THR A 1 185 ? 5.433 -6.492 5.940 1.00 92.38 185 THR A C 1
ATOM 1457 O O . THR A 1 185 ? 6.220 -6.558 4.992 1.00 92.38 185 THR A O 1
ATOM 1460 N N . PRO A 1 186 ? 4.325 -5.731 5.919 1.00 92.56 186 PRO A N 1
ATOM 1461 C CA . PRO A 1 186 ? 3.983 -4.882 4.786 1.00 92.56 186 PRO A CA 1
ATOM 1462 C C . PRO A 1 186 ? 5.106 -3.895 4.455 1.00 92.56 186 PRO A C 1
ATOM 1464 O O . PRO A 1 186 ? 5.730 -3.325 5.355 1.00 92.56 186 PRO A O 1
ATOM 1467 N N . LEU A 1 187 ? 5.355 -3.686 3.166 1.00 92.31 187 LEU A N 1
ATOM 1468 C CA . LEU A 1 187 ? 6.267 -2.659 2.682 1.00 92.31 187 LEU A CA 1
ATOM 1469 C C . LEU A 1 187 ? 5.638 -1.283 2.916 1.00 92.31 187 LEU A C 1
ATOM 1471 O O . LEU A 1 187 ? 4.487 -1.051 2.550 1.00 92.31 187 LEU A O 1
ATOM 1475 N N . GLN A 1 188 ? 6.400 -0.379 3.530 1.00 90.94 188 GLN A N 1
ATOM 1476 C CA . GLN A 1 188 ? 5.964 0.997 3.799 1.00 90.94 188 GLN A CA 1
ATOM 1477 C C . GLN A 1 188 ? 6.602 2.013 2.852 1.00 90.94 188 GLN A C 1
ATOM 1479 O O . GLN A 1 188 ? 6.025 3.070 2.616 1.00 90.94 188 GLN A O 1
ATOM 1484 N N . GLN A 1 189 ? 7.770 1.690 2.293 1.00 92.31 189 GLN A N 1
ATOM 1485 C CA . GLN A 1 189 ? 8.502 2.573 1.399 1.00 92.31 189 GLN A CA 1
ATOM 1486 C C . GLN A 1 189 ? 9.503 1.785 0.547 1.00 92.31 189 GLN A C 1
ATOM 1488 O O . GLN A 1 189 ? 10.119 0.825 1.015 1.00 92.31 189 GLN A O 1
ATOM 1493 N N . ILE A 1 190 ? 9.686 2.228 -0.693 1.00 92.31 190 ILE A N 1
ATOM 1494 C CA . ILE A 1 190 ? 10.709 1.768 -1.628 1.00 92.31 190 ILE A CA 1
ATOM 1495 C C . ILE A 1 190 ? 11.520 3.003 -2.034 1.00 92.31 190 ILE A C 1
ATOM 1497 O O . ILE A 1 190 ? 10.944 4.016 -2.435 1.00 92.31 190 ILE A O 1
ATOM 1501 N N . VAL A 1 191 ? 12.840 2.937 -1.827 1.00 89.38 191 VAL A N 1
ATOM 1502 C CA . VAL A 1 191 ? 13.784 3.985 -2.238 1.00 89.38 191 VAL A CA 1
ATOM 1503 C C . VAL A 1 191 ? 14.989 3.356 -2.924 1.00 89.38 191 VAL A C 1
ATOM 1505 O O . VAL A 1 191 ? 15.633 2.433 -2.416 1.00 89.38 191 VAL A O 1
ATOM 1508 N N . SER A 1 192 ? 15.340 3.920 -4.064 1.00 85.00 192 SER A N 1
ATOM 1509 C CA . SER A 1 192 ? 16.517 3.630 -4.842 1.00 85.00 192 SER A CA 1
ATOM 1510 C C . SER A 1 192 ? 17.557 4.652 -4.440 1.00 85.00 192 SER A C 1
ATOM 1512 O O . SER A 1 192 ? 17.300 5.853 -4.334 1.00 85.00 192 SER A O 1
ATOM 1514 N N . SER A 1 193 ? 18.760 4.171 -4.156 1.00 80.25 193 SER A N 1
ATOM 1515 C CA . SER A 1 193 ? 19.856 5.081 -3.874 1.00 80.25 193 SER A CA 1
ATOM 1516 C C . SER A 1 193 ? 20.288 5.749 -5.192 1.00 80.25 193 SER A C 1
ATOM 1518 O O . SER A 1 193 ? 20.671 5.040 -6.133 1.00 80.25 193 SER A O 1
ATOM 1520 N N . PRO A 1 194 ? 20.225 7.095 -5.311 1.00 63.94 194 PRO A N 1
ATOM 1521 C CA . PRO A 1 194 ? 20.832 7.787 -6.435 1.00 63.94 194 PRO A CA 1
ATOM 1522 C C . PRO A 1 194 ? 22.335 7.578 -6.331 1.00 63.94 194 PRO A C 1
ATOM 1524 O O . PRO A 1 194 ? 22.959 7.753 -5.284 1.00 63.94 194 PRO A O 1
ATOM 1527 N N . PHE A 1 195 ? 22.908 7.103 -7.419 1.00 62.41 195 PHE A N 1
ATOM 1528 C CA . PHE A 1 195 ? 24.161 6.398 -7.344 1.00 62.41 195 PHE A CA 1
ATOM 1529 C C . PHE A 1 195 ? 25.347 7.225 -7.843 1.00 62.41 195 PHE A C 1
ATOM 1531 O O . PHE A 1 195 ? 25.295 7.742 -8.955 1.00 62.41 195 PHE A O 1
ATOM 1538 N N . ILE A 1 196 ? 26.427 7.296 -7.050 1.00 51.69 196 ILE A N 1
ATOM 1539 C CA . ILE A 1 196 ? 27.658 8.058 -7.358 1.00 51.69 196 ILE A CA 1
ATOM 1540 C C . ILE A 1 196 ? 28.840 7.161 -7.831 1.00 51.69 196 ILE A C 1
ATOM 1542 O O . ILE A 1 196 ? 29.839 7.699 -8.297 1.00 51.69 196 ILE A O 1
ATOM 1546 N N . GLY A 1 197 ? 28.772 5.811 -7.854 1.00 47.66 197 GLY A N 1
ATOM 1547 C CA . GLY A 1 197 ? 29.922 5.026 -8.380 1.00 47.66 197 GLY A CA 1
ATOM 1548 C C . GLY A 1 197 ? 29.833 3.491 -8.515 1.00 47.66 197 GLY A C 1
ATOM 1549 O O . GLY A 1 197 ? 29.949 2.775 -7.539 1.00 47.66 197 GLY A O 1
ATOM 1550 N N . ARG A 1 198 ? 29.706 2.981 -9.753 1.00 49.31 198 ARG A N 1
ATOM 1551 C CA . ARG A 1 198 ? 29.700 1.571 -10.278 1.00 49.31 198 ARG A CA 1
ATOM 1552 C C . ARG A 1 198 ? 28.915 0.357 -9.674 1.00 49.31 198 ARG A C 1
ATOM 1554 O O . ARG A 1 198 ? 28.690 -0.567 -10.444 1.00 49.31 198 ARG A O 1
ATOM 1561 N N . SER A 1 199 ? 28.402 0.315 -8.446 1.00 49.16 199 SER A N 1
ATOM 1562 C CA . SER A 1 199 ? 27.493 -0.747 -7.913 1.00 49.16 199 SER A CA 1
ATOM 1563 C C . SER A 1 199 ? 26.171 -0.278 -7.239 1.00 49.16 199 SER A C 1
ATOM 1565 O O . SER A 1 199 ? 26.156 0.134 -6.081 1.00 49.16 199 SER A O 1
ATOM 1567 N N . LYS A 1 200 ? 25.017 -0.403 -7.919 1.00 51.75 200 LYS A N 1
ATOM 1568 C CA . LYS A 1 200 ? 23.696 -0.022 -7.365 1.00 51.75 200 LYS A CA 1
ATOM 1569 C C . LYS A 1 200 ? 23.197 -1.032 -6.321 1.00 51.75 200 LYS A C 1
ATOM 1571 O O . LYS A 1 200 ? 22.989 -2.195 -6.648 1.00 51.75 200 LYS A O 1
ATOM 1576 N N . ASN A 1 201 ? 22.922 -0.560 -5.104 1.00 48.06 201 ASN A N 1
ATOM 1577 C CA . ASN A 1 201 ? 22.225 -1.321 -4.063 1.00 48.06 201 ASN A CA 1
ATOM 1578 C C . ASN A 1 201 ? 20.816 -0.742 -3.856 1.00 48.06 201 ASN A C 1
ATOM 1580 O O . ASN A 1 201 ? 20.655 0.468 -3.675 1.00 48.06 201 ASN A O 1
ATOM 1584 N N . ILE A 1 202 ? 19.799 -1.606 -3.865 1.00 53.41 202 ILE A N 1
ATOM 1585 C CA . ILE A 1 202 ? 18.440 -1.251 -3.433 1.00 53.41 202 ILE A CA 1
ATOM 1586 C C . ILE A 1 202 ? 18.425 -1.316 -1.907 1.00 53.41 202 ILE A C 1
ATOM 1588 O O . ILE A 1 202 ? 18.713 -2.367 -1.330 1.00 53.41 202 ILE A O 1
ATOM 1592 N N . VAL A 1 203 ? 18.113 -0.196 -1.255 1.00 57.56 203 VAL A N 1
ATOM 1593 C CA . VAL A 1 203 ? 18.031 -0.119 0.205 1.00 57.56 203 VAL A CA 1
ATOM 1594 C C . VAL A 1 203 ? 16.565 -0.163 0.598 1.00 57.56 203 VAL A C 1
ATOM 1596 O O . VAL A 1 203 ? 15.785 0.721 0.265 1.00 57.56 203 VAL A O 1
ATOM 1599 N N . LEU A 1 204 ? 16.186 -1.216 1.314 1.00 52.38 204 LEU A N 1
ATOM 1600 C CA . LEU A 1 204 ? 14.846 -1.357 1.864 1.00 52.38 204 LEU A CA 1
ATOM 1601 C C . LEU A 1 204 ? 14.875 -0.893 3.315 1.00 52.38 204 LEU A C 1
ATOM 1603 O O . LEU A 1 204 ? 15.524 -1.518 4.157 1.00 52.38 204 LEU A O 1
ATOM 1607 N N . HIS A 1 205 ? 14.177 0.199 3.611 1.00 48.34 205 HIS A N 1
ATOM 1608 C CA . HIS A 1 205 ? 14.012 0.650 4.985 1.00 48.34 205 HIS A CA 1
ATOM 1609 C C . HIS A 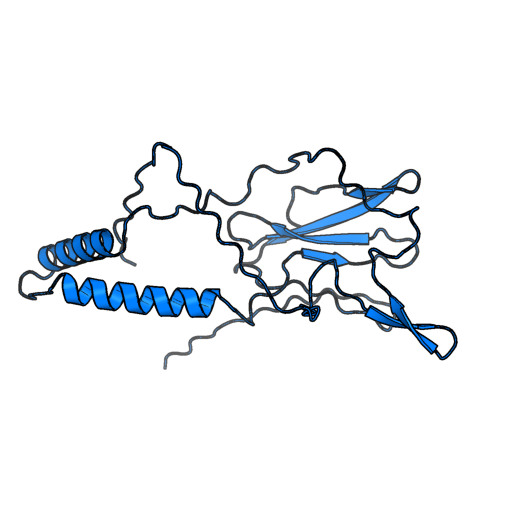1 205 ? 12.923 -0.175 5.675 1.00 48.34 205 HIS A C 1
ATOM 1611 O O . HIS A 1 205 ? 11.779 -0.233 5.229 1.00 48.34 205 HIS A O 1
ATOM 1617 N N . ARG A 1 206 ? 13.295 -0.822 6.784 1.00 48.84 206 ARG A N 1
ATOM 1618 C CA . ARG A 1 206 ? 12.376 -1.506 7.697 1.00 48.84 206 ARG A CA 1
ATOM 1619 C C . ARG A 1 206 ? 12.344 -0.741 9.010 1.00 48.84 206 ARG A C 1
ATOM 1621 O O . ARG A 1 206 ? 13.386 -0.585 9.640 1.00 48.84 206 ARG A O 1
ATOM 1628 N N . HIS A 1 207 ? 11.155 -0.368 9.469 1.00 47.50 207 HIS A N 1
ATOM 1629 C CA . HIS A 1 207 ? 10.956 0.036 10.855 1.00 47.50 207 HIS A CA 1
ATOM 1630 C C . HIS A 1 207 ? 10.476 -1.173 11.663 1.00 47.50 207 HIS A C 1
ATOM 1632 O O . HIS A 1 207 ? 9.352 -1.645 11.515 1.00 47.50 207 HIS A O 1
ATOM 1638 N N . SER A 1 208 ? 11.352 -1.727 12.498 1.00 41.09 208 SER A N 1
ATOM 1639 C CA . SER A 1 208 ? 10.959 -2.690 13.525 1.00 41.09 208 SER A CA 1
ATOM 1640 C C . SER A 1 208 ? 10.641 -1.928 14.806 1.00 41.09 208 SER A C 1
ATOM 1642 O O . SER A 1 208 ? 11.555 -1.436 15.464 1.00 41.09 208 SER A O 1
ATOM 1644 N N . HIS A 1 209 ? 9.365 -1.836 15.179 1.00 42.88 209 HIS A N 1
ATOM 1645 C CA . HIS A 1 209 ? 9.010 -1.470 16.548 1.00 42.88 209 HIS A CA 1
ATOM 1646 C C . HIS A 1 209 ? 9.278 -2.675 17.451 1.00 42.88 209 HIS A C 1
ATOM 1648 O O . HIS A 1 209 ? 8.475 -3.602 17.536 1.00 42.88 209 HIS A O 1
ATOM 1654 N N . SER A 1 210 ? 10.441 -2.687 18.098 1.00 42.50 210 SER A N 1
ATOM 1655 C CA . SER A 1 210 ? 10.661 -3.517 19.276 1.00 42.50 210 SER A CA 1
ATOM 1656 C C . SER A 1 210 ? 9.899 -2.881 20.435 1.00 42.50 210 SER A C 1
ATOM 1658 O O . SER A 1 210 ? 10.399 -1.958 21.075 1.00 42.50 210 SER A O 1
ATOM 1660 N N . ASN A 1 211 ? 8.680 -3.349 20.698 1.00 42.28 211 ASN A N 1
ATOM 1661 C CA . ASN A 1 211 ? 8.032 -3.092 21.979 1.00 42.28 211 ASN A CA 1
ATOM 1662 C C . ASN A 1 211 ? 8.739 -3.949 23.034 1.00 42.28 211 ASN A C 1
ATOM 1664 O O . ASN A 1 211 ? 8.356 -5.089 23.285 1.00 42.28 211 ASN A O 1
ATOM 1668 N N . SER A 1 212 ? 9.809 -3.412 23.615 1.00 41.50 212 SER A N 1
ATOM 1669 C CA . SER A 1 212 ? 10.340 -3.892 24.885 1.00 41.50 212 SER A CA 1
ATOM 1670 C C . SER A 1 212 ? 9.425 -3.373 25.994 1.00 41.50 212 SER A C 1
ATOM 1672 O O . SER A 1 212 ? 9.626 -2.274 26.507 1.00 41.50 212 SER A O 1
ATOM 1674 N N . CYS A 1 213 ? 8.381 -4.136 26.314 1.00 41.72 213 CYS A N 1
ATOM 1675 C CA . CYS A 1 213 ? 7.740 -4.034 27.618 1.00 41.72 213 CYS A CA 1
ATOM 1676 C C . CYS A 1 213 ? 8.593 -4.843 28.596 1.00 41.72 213 CYS A C 1
ATOM 1678 O O . CYS A 1 213 ? 8.610 -6.073 28.524 1.00 41.72 213 CYS A O 1
ATOM 1680 N N . SER A 1 214 ? 9.322 -4.122 29.443 1.00 45.44 214 SER A N 1
ATOM 1681 C CA . SER A 1 214 ? 9.842 -4.615 30.719 1.00 45.44 214 SER A CA 1
ATOM 1682 C C . SER A 1 214 ? 8.866 -4.233 31.822 1.00 45.44 214 SER A C 1
ATOM 1684 O O . SER A 1 214 ? 8.289 -3.127 31.706 1.00 45.44 214 SER A O 1
#

Radius of gyration: 24.71 Å; chains: 1; bounding box: 59×47×68 Å

Organism: Dendrothele bispora (strain CBS 962.96) (NCBI:txid1314807)

Secondary structure (DSSP, 8-state):
---------PPP--------------SS----TT-TTPPEEEEETTEEEEE-TTTS-TT------S----S---S---------HHHHHHHHHHHHHHH-TTS---HHHHHHHHHHHHHHHHHHHH--TT---SEEEEPPPTTSPEEEEEEESTTS-EEEEEEEEEETTEEEE----S-SEE-SS-----EEPP-SSS---EE-----------

Sequence (214 aa):
MEFWPKTVRRADETSNRKKKDKEKSSGYPLLESGRLEAVNLVETNGRFQWTSPLLASSKDQLQAEKSIKVFPSTRPPLQTSYTTVSQNAEQSANFLRTYYPDMDIAADLVREELSANDAIMRERNRYDPLQGNLLEVCPGLSSEPAFLVFAMGESGCDLNVSPLVSVKDKLCFRPNATPLRSFSTPLQQIVSSPFIGRSKNIVLHRHSHSNSCS